Protein AF-A0A968MAU4-F1 (afdb_monomer)

Structure (mmCIF, N/CA/C/O backbone):
data_AF-A0A968MAU4-F1
#
_entry.id   AF-A0A968MAU4-F1
#
loop_
_atom_site.group_PDB
_atom_site.id
_atom_site.type_symbol
_atom_site.label_atom_id
_atom_site.label_alt_id
_atom_site.label_comp_id
_atom_site.label_asym_id
_atom_site.label_entity_id
_atom_site.label_seq_id
_atom_site.pdbx_PDB_ins_code
_atom_site.Cartn_x
_atom_site.Cartn_y
_atom_site.Cartn_z
_atom_site.occupancy
_atom_site.B_iso_or_equiv
_atom_site.auth_seq_id
_atom_site.auth_comp_id
_atom_site.auth_asym_id
_atom_site.auth_atom_id
_atom_site.pdbx_PDB_model_num
ATOM 1 N N . MET A 1 1 ? 26.579 14.472 -46.723 1.00 50.94 1 MET A N 1
ATOM 2 C CA . MET A 1 1 ? 26.546 13.218 -45.942 1.00 50.94 1 MET A CA 1
ATOM 3 C C . MET A 1 1 ? 25.392 13.344 -44.967 1.00 50.94 1 MET A C 1
ATOM 5 O O . MET A 1 1 ? 25.422 14.275 -44.174 1.00 50.94 1 MET A O 1
ATOM 9 N N . ASN A 1 2 ? 24.355 12.510 -45.078 1.00 55.94 2 ASN A N 1
ATOM 10 C CA . ASN A 1 2 ? 23.268 12.503 -44.097 1.00 55.94 2 ASN A CA 1
ATOM 11 C C . ASN A 1 2 ? 23.817 11.918 -42.795 1.00 55.94 2 ASN A C 1
ATOM 13 O O . ASN A 1 2 ? 24.217 10.757 -42.758 1.00 55.94 2 ASN A O 1
ATOM 17 N N . THR A 1 3 ? 23.916 12.742 -41.756 1.00 76.50 3 THR A N 1
ATOM 18 C CA . THR A 1 3 ? 24.443 12.317 -40.459 1.00 76.50 3 THR A CA 1
ATOM 19 C C . THR A 1 3 ? 23.352 11.548 -39.721 1.00 76.50 3 THR A C 1
ATOM 21 O O . THR A 1 3 ? 22.392 12.141 -39.231 1.00 76.50 3 THR A O 1
ATOM 24 N N . THR A 1 4 ? 23.472 10.224 -39.672 1.00 85.25 4 THR A N 1
ATOM 25 C CA . THR A 1 4 ? 22.602 9.363 -38.864 1.00 85.25 4 THR A CA 1
ATOM 26 C C . THR A 1 4 ? 22.728 9.739 -37.388 1.00 85.25 4 THR A C 1
ATOM 28 O O . THR A 1 4 ? 23.836 9.953 -36.893 1.00 85.25 4 THR A O 1
ATOM 31 N N . LYS A 1 5 ? 21.602 9.827 -36.674 1.00 88.06 5 LYS A N 1
ATOM 32 C CA . LYS A 1 5 ? 21.567 10.103 -35.235 1.00 88.06 5 LYS A CA 1
ATOM 33 C C . LYS A 1 5 ? 21.394 8.792 -34.471 1.00 88.06 5 LYS A C 1
ATOM 35 O O . LYS A 1 5 ? 20.472 8.031 -34.760 1.00 88.06 5 LYS A O 1
ATOM 40 N N . THR A 1 6 ? 22.250 8.557 -33.479 1.00 88.94 6 THR A N 1
ATOM 41 C CA . THR A 1 6 ? 22.063 7.467 -32.515 1.00 88.94 6 THR A CA 1
ATOM 42 C C . THR A 1 6 ? 21.036 7.887 -31.469 1.00 88.94 6 THR A C 1
ATOM 44 O O . THR A 1 6 ? 21.166 8.938 -30.838 1.00 88.94 6 THR A O 1
ATOM 47 N N . ILE A 1 7 ? 20.021 7.056 -31.278 1.00 90.44 7 ILE A N 1
ATOM 48 C CA . ILE A 1 7 ? 19.015 7.166 -30.220 1.00 90.44 7 ILE A CA 1
ATOM 49 C C . ILE A 1 7 ? 19.109 5.894 -29.403 1.00 90.44 7 ILE A C 1
ATOM 51 O O . ILE A 1 7 ? 19.202 4.819 -29.980 1.00 90.44 7 ILE A O 1
ATOM 55 N N . TYR A 1 8 ? 19.112 5.985 -28.081 1.00 88.50 8 TYR A N 1
ATOM 56 C CA . TYR A 1 8 ? 19.274 4.802 -27.245 1.00 88.50 8 TYR A CA 1
ATOM 57 C C . TYR A 1 8 ? 18.390 4.858 -26.006 1.00 88.50 8 TYR A C 1
ATOM 59 O O . TYR A 1 8 ? 18.046 5.932 -25.515 1.00 88.50 8 TYR A O 1
ATOM 67 N N . GLY A 1 9 ? 18.038 3.676 -25.512 1.00 83.50 9 GLY A N 1
ATOM 68 C CA . GLY A 1 9 ? 17.237 3.461 -24.315 1.00 83.50 9 GLY A CA 1
ATOM 69 C C . GLY A 1 9 ? 17.811 2.295 -23.520 1.00 83.50 9 GLY A C 1
ATOM 70 O O . GLY A 1 9 ? 18.358 1.354 -24.096 1.00 83.50 9 GLY A O 1
ATOM 71 N N . ILE A 1 10 ? 17.726 2.372 -22.192 1.00 80.75 10 ILE A N 1
ATOM 72 C CA . ILE A 1 10 ? 18.198 1.318 -21.286 1.00 80.75 10 ILE A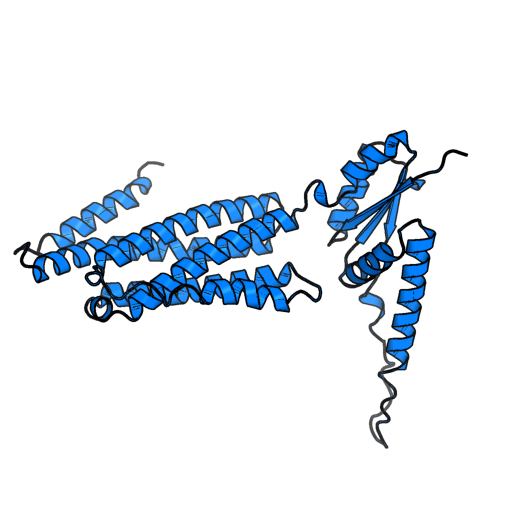 CA 1
ATOM 73 C C . ILE A 1 10 ? 16.998 0.749 -20.534 1.00 80.75 10 ILE A C 1
ATOM 75 O O . ILE A 1 10 ? 16.321 1.463 -19.787 1.00 80.75 10 ILE A O 1
ATOM 79 N N . PHE A 1 11 ? 16.788 -0.549 -20.696 1.00 77.38 11 PHE A N 1
ATOM 80 C CA . PHE A 1 11 ? 15.631 -1.302 -20.233 1.00 77.38 11 PHE A CA 1
ATOM 81 C C . PHE A 1 11 ? 16.043 -2.259 -19.127 1.00 77.38 11 PHE A C 1
ATOM 83 O O . PHE A 1 11 ? 17.072 -2.917 -19.234 1.00 77.38 11 PHE A O 1
ATOM 90 N N . SER A 1 12 ? 15.251 -2.353 -18.063 1.00 73.44 12 SER A N 1
ATOM 91 C CA . SER A 1 12 ? 15.619 -3.138 -16.878 1.00 73.44 12 SER A CA 1
ATOM 92 C C . SER A 1 12 ? 15.634 -4.646 -17.134 1.00 73.44 12 SER A C 1
ATOM 94 O O . SER A 1 12 ? 16.240 -5.377 -16.363 1.00 73.44 12 SER A O 1
ATOM 96 N N . THR A 1 13 ? 14.975 -5.117 -18.199 1.00 77.19 13 THR A N 1
ATOM 97 C CA . THR A 1 13 ? 14.925 -6.538 -18.575 1.00 77.19 13 THR A CA 1
ATOM 98 C C . THR A 1 13 ? 15.119 -6.732 -20.080 1.00 77.19 13 THR A C 1
ATOM 100 O O . THR A 1 13 ? 14.794 -5.856 -20.889 1.00 77.19 13 THR A O 1
ATOM 103 N N . VAL A 1 14 ? 15.568 -7.930 -20.463 1.00 76.81 14 VAL A N 1
ATOM 104 C CA . VAL A 1 14 ? 15.675 -8.360 -21.868 1.00 76.81 14 VAL A CA 1
ATOM 105 C C . VAL A 1 14 ? 14.307 -8.340 -22.562 1.00 76.81 14 VAL A C 1
ATOM 107 O O . VAL A 1 14 ? 14.204 -7.967 -23.727 1.00 76.81 14 VAL A O 1
ATOM 110 N N . GLN A 1 15 ? 13.232 -8.683 -21.848 1.00 77.06 15 GLN A N 1
ATOM 111 C CA . GLN A 1 15 ? 11.864 -8.700 -22.372 1.00 77.06 15 GLN A CA 1
ATOM 112 C C . GLN A 1 15 ? 11.369 -7.292 -22.732 1.00 77.06 15 GLN A C 1
ATOM 114 O O . GLN A 1 15 ? 10.735 -7.114 -23.772 1.00 77.06 15 GLN A O 1
ATOM 119 N N . GLN A 1 16 ? 11.687 -6.286 -21.909 1.00 74.88 16 GLN A N 1
ATOM 120 C CA . GLN A 1 16 ? 11.377 -4.885 -22.212 1.00 74.88 16 GLN A CA 1
ATOM 121 C C . GLN A 1 16 ? 12.129 -4.404 -23.458 1.00 74.88 16 GLN A C 1
ATOM 123 O O . GLN A 1 16 ? 11.514 -3.820 -24.349 1.00 74.88 16 GLN A O 1
ATOM 128 N N . ALA A 1 17 ? 13.427 -4.705 -23.565 1.00 82.31 17 ALA A N 1
ATOM 129 C CA . ALA A 1 17 ? 14.202 -4.384 -24.763 1.00 82.31 17 ALA A CA 1
ATOM 130 C C . ALA A 1 17 ? 13.635 -5.079 -26.013 1.00 82.31 17 ALA A C 1
ATOM 132 O O . ALA A 1 17 ? 13.443 -4.432 -27.041 1.00 82.31 17 ALA A O 1
ATOM 133 N N . ALA A 1 18 ? 13.277 -6.364 -25.918 1.00 84.00 18 ALA A N 1
ATOM 134 C CA . ALA A 1 18 ? 12.667 -7.113 -27.016 1.00 84.00 18 ALA A CA 1
ATOM 135 C C . ALA A 1 18 ? 11.329 -6.504 -27.476 1.00 84.00 18 ALA A C 1
ATOM 137 O O . ALA A 1 18 ? 11.061 -6.446 -28.677 1.00 84.00 18 ALA A O 1
ATOM 138 N N . HIS A 1 19 ? 10.510 -6.003 -26.545 1.00 81.00 19 HIS A N 1
ATOM 139 C CA . HIS A 1 19 ? 9.269 -5.303 -26.876 1.00 81.00 19 HIS A CA 1
ATOM 140 C C . HIS A 1 19 ? 9.528 -3.998 -27.645 1.00 81.00 19 HIS A C 1
ATOM 142 O O . HIS A 1 19 ? 8.866 -3.734 -28.649 1.00 81.00 19 HIS A O 1
ATOM 148 N N . VAL A 1 20 ? 10.527 -3.209 -27.237 1.00 85.06 20 VAL A N 1
ATOM 149 C CA . VAL A 1 20 ? 10.925 -1.995 -27.971 1.00 85.06 20 VAL A CA 1
ATOM 150 C C . VAL A 1 20 ? 11.452 -2.329 -29.365 1.00 85.06 20 VAL A C 1
ATOM 152 O O . VAL A 1 20 ? 11.054 -1.687 -30.336 1.00 85.06 20 VAL A O 1
ATOM 155 N N . VAL A 1 21 ? 12.272 -3.374 -29.503 1.00 90.19 21 VAL A N 1
ATOM 156 C CA . VAL A 1 21 ? 12.747 -3.858 -30.811 1.00 90.19 21 VAL A CA 1
ATOM 157 C C . VAL A 1 21 ? 11.580 -4.278 -31.711 1.00 90.19 21 VAL A C 1
ATOM 159 O O . VAL A 1 21 ? 11.578 -3.947 -32.897 1.00 90.19 21 VAL A O 1
ATOM 162 N N . ALA A 1 22 ? 10.565 -4.958 -31.170 1.00 85.19 22 ALA A N 1
ATOM 163 C CA . ALA A 1 22 ? 9.363 -5.313 -31.924 1.00 85.19 22 ALA A CA 1
ATOM 164 C C . ALA A 1 22 ? 8.613 -4.064 -32.419 1.00 85.19 22 ALA A C 1
ATOM 166 O O . ALA A 1 22 ? 8.329 -3.964 -33.611 1.00 85.19 22 ALA A O 1
ATOM 167 N N . ARG A 1 23 ? 8.403 -3.062 -31.553 1.00 88.00 23 ARG A N 1
ATOM 168 C CA . ARG A 1 23 ? 7.763 -1.788 -31.931 1.00 88.00 23 ARG A CA 1
ATOM 169 C C . ARG A 1 23 ? 8.558 -1.011 -32.979 1.00 88.00 23 ARG A C 1
ATOM 171 O O . ARG A 1 23 ? 7.971 -0.406 -33.874 1.00 88.00 23 ARG A O 1
ATOM 178 N N . LEU A 1 24 ? 9.888 -1.027 -32.905 1.00 91.50 24 LEU A N 1
ATOM 179 C CA . LEU A 1 24 ? 10.747 -0.437 -33.937 1.00 91.50 24 LEU A CA 1
ATOM 180 C C . LEU A 1 24 ? 10.544 -1.144 -35.285 1.00 91.50 24 LEU A C 1
ATOM 182 O O . LEU A 1 24 ? 10.362 -0.485 -36.306 1.00 91.50 24 LEU A O 1
ATOM 186 N N . ARG A 1 25 ? 10.493 -2.478 -35.296 1.00 92.12 25 ARG A N 1
ATOM 187 C CA . ARG A 1 25 ? 10.229 -3.257 -36.517 1.00 92.12 25 ARG A CA 1
ATOM 188 C C . ARG A 1 25 ? 8.835 -2.982 -37.091 1.00 92.12 25 ARG A C 1
ATOM 190 O O . ARG A 1 25 ? 8.720 -2.761 -38.292 1.00 92.12 25 ARG A O 1
ATOM 197 N N . GLU A 1 26 ? 7.804 -2.905 -36.248 1.00 91.38 26 GLU A N 1
ATOM 198 C CA . GLU A 1 26 ? 6.434 -2.519 -36.643 1.00 91.38 26 GLU A CA 1
ATOM 199 C C . GLU A 1 26 ? 6.378 -1.123 -37.279 1.00 91.38 26 GLU A C 1
ATOM 201 O O . GLU A 1 26 ? 5.573 -0.866 -38.170 1.00 91.38 26 GLU A O 1
ATOM 206 N N . ASN A 1 27 ? 7.276 -0.229 -36.862 1.00 92.25 27 ASN A N 1
ATOM 207 C CA . ASN A 1 27 ? 7.423 1.115 -37.412 1.00 92.25 27 ASN A CA 1
ATOM 208 C C . ASN A 1 27 ? 8.472 1.187 -38.536 1.00 92.25 27 ASN A C 1
ATOM 210 O O . ASN A 1 27 ? 9.018 2.258 -38.800 1.00 92.25 27 ASN A O 1
ATOM 214 N N . ASN A 1 28 ? 8.747 0.066 -39.214 1.00 95.75 28 ASN A N 1
ATOM 215 C CA . ASN A 1 28 ? 9.632 -0.046 -40.379 1.00 95.75 28 ASN A CA 1
ATOM 216 C C . ASN A 1 28 ? 11.087 0.384 -40.121 1.00 95.75 28 ASN A C 1
ATOM 218 O O . ASN A 1 28 ? 11.726 0.975 -40.997 1.00 95.75 28 ASN A O 1
ATOM 222 N N . PHE A 1 29 ? 11.617 0.216 -38.909 1.00 93.31 29 PHE A N 1
ATOM 223 C CA . PHE A 1 29 ? 13.064 0.310 -38.685 1.00 93.31 29 PHE A CA 1
ATOM 224 C C . PHE A 1 29 ? 13.713 -1.010 -39.113 1.00 93.31 29 PHE A C 1
ATOM 226 O O . PHE A 1 29 ? 13.301 -2.085 -38.676 1.00 93.31 29 PHE A O 1
ATOM 233 N N . GLU A 1 30 ? 14.702 -0.935 -40.001 1.00 93.50 30 GLU A N 1
ATOM 234 C CA . GLU A 1 30 ? 15.384 -2.117 -40.527 1.00 93.50 30 GLU A CA 1
ATOM 235 C C . GLU A 1 30 ? 16.295 -2.745 -39.467 1.00 93.50 30 GLU A C 1
ATOM 237 O O . GLU A 1 30 ? 16.806 -2.062 -38.581 1.00 93.50 30 GLU A O 1
ATOM 242 N N . GLU A 1 31 ? 16.579 -4.042 -39.587 1.00 91.50 31 GLU A N 1
ATOM 243 C CA . GLU A 1 31 ? 17.415 -4.758 -38.615 1.00 91.50 31 GLU A CA 1
ATOM 244 C C . GLU A 1 31 ? 18.820 -4.157 -38.478 1.00 91.50 31 GLU A C 1
ATOM 246 O O . GLU A 1 31 ? 19.324 -4.019 -37.371 1.00 91.50 31 GLU A O 1
ATOM 251 N N . ARG A 1 32 ? 19.411 -3.669 -39.576 1.00 91.62 32 ARG A N 1
ATOM 252 C CA . ARG A 1 32 ? 20.706 -2.962 -39.541 1.00 91.62 32 ARG A CA 1
ATOM 253 C C . ARG A 1 32 ? 20.674 -1.625 -38.789 1.00 91.62 32 ARG A C 1
ATOM 255 O O . ARG A 1 32 ? 21.729 -1.066 -38.514 1.00 91.62 32 ARG A O 1
ATOM 262 N N . GLN A 1 33 ? 19.487 -1.078 -38.523 1.00 91.50 33 GLN A N 1
ATOM 263 C CA . GLN A 1 33 ? 19.306 0.178 -37.795 1.00 91.50 33 GLN A CA 1
ATOM 264 C C . GLN A 1 33 ? 19.103 -0.043 -36.299 1.00 91.50 33 GLN A C 1
ATOM 266 O O . GLN A 1 33 ? 19.115 0.940 -35.567 1.00 91.50 33 GLN A O 1
ATOM 271 N N . ILE A 1 34 ? 18.892 -1.279 -35.844 1.00 92.69 34 ILE A N 1
ATOM 272 C CA . ILE A 1 34 ? 18.562 -1.598 -34.456 1.00 92.69 34 ILE A CA 1
ATOM 273 C C . ILE A 1 34 ? 19.670 -2.472 -33.888 1.00 92.69 34 ILE A C 1
ATOM 275 O O . ILE A 1 34 ? 20.000 -3.518 -34.436 1.00 92.69 34 ILE A O 1
ATOM 279 N N . GLU A 1 35 ? 20.203 -2.082 -32.743 1.00 92.31 35 GLU A N 1
ATOM 280 C CA . GLU A 1 35 ? 21.186 -2.871 -32.027 1.00 92.31 35 GLU A CA 1
ATOM 281 C C . GLU A 1 35 ? 20.759 -3.067 -30.578 1.00 92.31 35 GLU A C 1
ATOM 283 O O . GLU A 1 35 ? 20.355 -2.123 -29.906 1.00 92.31 35 GLU A O 1
ATOM 288 N N . THR A 1 36 ? 20.843 -4.306 -30.092 1.00 90.00 36 THR A N 1
ATOM 289 C CA . THR A 1 36 ? 20.599 -4.638 -28.685 1.00 90.00 36 THR A CA 1
ATOM 290 C C . THR A 1 36 ? 21.902 -5.090 -28.049 1.00 90.00 36 THR A C 1
ATOM 292 O O . THR A 1 36 ? 2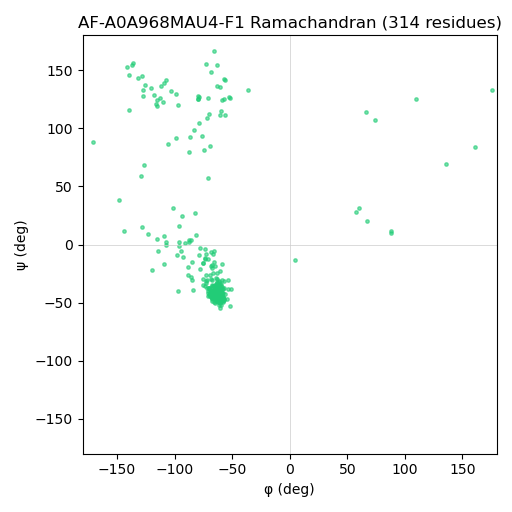2.558 -6.000 -28.551 1.00 90.00 36 THR A O 1
ATOM 295 N N . ILE A 1 37 ? 22.274 -4.452 -26.945 1.00 87.69 37 ILE A N 1
ATOM 296 C CA . ILE A 1 37 ? 23.495 -4.722 -26.193 1.00 87.69 37 ILE A CA 1
ATOM 297 C C . ILE A 1 37 ? 23.096 -5.242 -24.812 1.00 87.69 37 ILE A C 1
ATOM 299 O O . ILE A 1 37 ? 22.362 -4.585 -24.073 1.00 87.69 37 ILE A O 1
ATOM 303 N N . THR A 1 38 ? 23.603 -6.420 -24.461 1.00 84.81 38 THR A N 1
ATOM 304 C CA . THR A 1 38 ? 23.425 -7.072 -23.157 1.00 84.81 38 THR A CA 1
ATOM 305 C C . THR A 1 38 ? 24.778 -7.544 -22.646 1.00 84.81 38 THR A C 1
ATOM 307 O O . THR A 1 38 ? 25.592 -8.015 -23.441 1.00 84.81 38 THR A O 1
ATOM 310 N N . ILE A 1 39 ? 25.018 -7.462 -21.337 1.00 82.06 39 ILE A N 1
ATOM 311 C CA . ILE A 1 39 ? 26.200 -8.070 -20.716 1.00 82.06 39 ILE A CA 1
ATOM 312 C C . ILE A 1 39 ? 25.780 -9.422 -20.144 1.00 82.06 39 ILE A C 1
ATOM 314 O O . ILE A 1 39 ? 24.892 -9.492 -19.298 1.00 82.06 39 ILE A O 1
ATOM 318 N N . ASP A 1 40 ? 26.410 -10.496 -20.617 1.00 72.25 40 ASP A N 1
ATOM 319 C CA . ASP A 1 40 ? 26.248 -11.823 -20.025 1.00 72.25 40 ASP A CA 1
ATOM 320 C C . ASP A 1 40 ? 27.054 -11.888 -18.721 1.00 72.25 40 ASP A C 1
ATOM 322 O O . ASP A 1 40 ? 28.258 -12.151 -18.714 1.00 72.25 40 ASP A O 1
ATOM 326 N N . THR A 1 41 ? 26.390 -11.599 -17.604 1.00 60.41 41 THR A N 1
ATOM 327 C CA . THR A 1 41 ? 26.997 -11.645 -16.269 1.00 60.41 41 THR A CA 1
ATOM 328 C C . THR A 1 41 ? 27.239 -13.073 -15.772 1.00 60.41 41 THR A C 1
ATOM 330 O O . THR A 1 41 ? 27.920 -13.250 -14.765 1.00 60.41 41 THR A O 1
ATOM 333 N N . ALA A 1 42 ? 26.758 -14.113 -16.471 1.00 49.03 42 ALA A N 1
ATOM 334 C CA . ALA A 1 42 ? 26.922 -15.502 -16.038 1.00 49.03 42 ALA A CA 1
ATOM 335 C C . ALA A 1 42 ? 28.356 -16.041 -16.224 1.00 49.03 42 ALA A C 1
ATOM 337 O O . ALA A 1 42 ? 28.698 -17.088 -15.670 1.00 49.03 42 ALA A O 1
ATOM 338 N N . ARG A 1 43 ? 29.226 -15.336 -16.963 1.00 44.59 43 ARG A N 1
ATOM 339 C CA . ARG A 1 43 ? 30.589 -15.797 -17.291 1.00 44.59 43 ARG A CA 1
ATOM 340 C C . ARG A 1 43 ? 31.686 -15.466 -16.274 1.00 44.59 43 ARG A C 1
ATOM 342 O O . ARG A 1 43 ? 32.825 -15.865 -16.494 1.00 44.59 43 ARG A O 1
ATOM 349 N N . THR A 1 44 ? 31.376 -14.832 -15.145 1.00 41.50 44 THR A N 1
ATOM 350 C CA . THR A 1 44 ? 32.344 -14.603 -14.048 1.00 41.50 44 THR A CA 1
ATOM 351 C C . THR A 1 44 ? 32.283 -15.648 -12.928 1.00 41.50 44 THR A C 1
ATOM 353 O O . THR A 1 44 ? 32.875 -15.454 -11.869 1.00 41.50 44 THR A O 1
ATOM 356 N N . THR A 1 45 ? 31.643 -16.804 -13.143 1.00 35.22 45 THR A N 1
ATOM 357 C CA . THR A 1 45 ? 31.877 -17.971 -12.276 1.00 35.22 45 THR A CA 1
ATOM 358 C C . THR A 1 45 ? 33.131 -18.710 -12.737 1.00 35.22 45 THR A C 1
ATOM 360 O O . THR A 1 45 ? 33.125 -19.495 -13.681 1.00 35.22 45 THR A O 1
ATOM 363 N N . TYR A 1 46 ? 34.243 -18.429 -12.059 1.00 37.19 46 TYR A N 1
ATOM 364 C CA . TYR A 1 46 ? 35.504 -19.142 -12.219 1.00 37.19 46 TYR A CA 1
ATOM 365 C C . TYR A 1 46 ? 35.295 -20.647 -11.980 1.00 37.19 46 TYR A C 1
ATOM 367 O O . TYR A 1 46 ? 35.053 -21.085 -10.853 1.00 37.19 46 TYR A O 1
ATOM 375 N N . THR A 1 47 ? 35.413 -21.466 -13.027 1.00 33.94 47 THR A N 1
ATOM 376 C CA . THR A 1 47 ? 35.539 -22.921 -12.887 1.00 33.94 47 THR A CA 1
ATOM 377 C C . THR A 1 47 ? 36.953 -23.238 -12.407 1.00 33.94 47 THR A C 1
ATOM 379 O O . THR A 1 47 ? 37.840 -23.565 -13.199 1.00 33.94 47 THR A O 1
ATOM 382 N N . GLY A 1 48 ? 37.185 -23.112 -11.101 1.00 36.56 48 GLY A N 1
ATOM 383 C CA . GLY A 1 48 ? 38.381 -23.666 -10.479 1.00 36.56 48 GLY A CA 1
ATOM 384 C C . GLY A 1 48 ? 38.432 -25.165 -10.764 1.00 36.56 48 GLY A C 1
ATOM 385 O O . GLY A 1 48 ? 37.461 -25.878 -10.514 1.00 36.56 48 GLY A O 1
ATOM 386 N N . LYS A 1 49 ? 39.542 -25.643 -11.340 1.00 33.72 49 LYS A N 1
ATOM 387 C CA . LYS A 1 49 ? 39.757 -27.076 -11.579 1.00 33.72 49 LYS A CA 1
ATOM 388 C C . LYS A 1 49 ? 39.523 -27.848 -10.269 1.00 33.72 49 LYS A C 1
ATOM 390 O O . LYS A 1 49 ? 40.182 -27.533 -9.277 1.00 33.72 49 LYS A O 1
ATOM 395 N N . PRO A 1 50 ? 38.650 -28.869 -10.239 1.00 38.91 50 PRO A N 1
ATOM 396 C CA . PRO A 1 50 ? 38.522 -29.722 -9.070 1.00 38.91 50 PRO A CA 1
ATOM 397 C C . PRO A 1 50 ? 39.767 -30.609 -8.989 1.00 38.91 50 PRO A C 1
ATOM 399 O O . PRO A 1 50 ? 39.961 -31.495 -9.818 1.00 38.91 50 PRO A O 1
ATOM 402 N N . GLY A 1 51 ? 40.633 -30.342 -8.012 1.00 46.12 51 GLY A N 1
ATOM 403 C CA . GLY A 1 51 ? 41.772 -31.206 -7.702 1.00 46.12 51 GLY A CA 1
ATOM 404 C C . GLY A 1 51 ? 43.082 -30.464 -7.470 1.00 46.12 51 GLY A C 1
ATOM 405 O O . GLY A 1 51 ? 44.017 -30.599 -8.252 1.00 46.12 51 GLY A O 1
ATOM 406 N N . ALA A 1 52 ? 43.180 -29.729 -6.366 1.00 35.56 52 ALA A N 1
ATOM 407 C CA . ALA A 1 52 ? 44.464 -29.451 -5.735 1.00 35.56 52 ALA A CA 1
ATOM 408 C C . ALA A 1 52 ? 44.266 -29.557 -4.222 1.00 35.56 52 ALA A C 1
ATOM 410 O O . ALA A 1 52 ? 43.462 -28.834 -3.637 1.00 35.56 52 ALA A O 1
ATOM 411 N N . ASN A 1 53 ? 44.938 -30.538 -3.622 1.00 40.88 53 ASN A N 1
ATOM 412 C CA . ASN A 1 53 ? 44.832 -30.852 -2.206 1.00 40.88 53 ASN A CA 1
ATOM 413 C C . ASN A 1 53 ? 45.231 -29.646 -1.350 1.00 40.88 53 ASN A C 1
ATOM 415 O O . ASN A 1 53 ? 46.338 -29.120 -1.452 1.00 40.88 53 ASN A O 1
ATOM 419 N N . TYR A 1 54 ? 44.300 -29.258 -0.484 1.00 42.00 54 TYR A N 1
ATOM 420 C CA . TYR A 1 54 ? 44.512 -28.399 0.670 1.00 42.00 54 TYR A CA 1
ATOM 421 C C . TYR A 1 54 ? 45.516 -29.086 1.596 1.00 42.00 54 TYR A C 1
ATOM 423 O O . TYR A 1 54 ? 45.190 -30.138 2.128 1.00 42.00 54 TYR A O 1
ATOM 431 N N . HIS A 1 55 ? 46.723 -28.537 1.723 1.00 39.72 55 HIS A N 1
ATOM 432 C CA . HIS A 1 55 ? 47.598 -28.538 2.905 1.00 39.72 55 HIS A CA 1
ATOM 433 C C . HIS A 1 55 ? 49.029 -28.234 2.441 1.00 39.72 55 HIS A C 1
ATOM 435 O O . HIS A 1 55 ? 49.795 -29.152 2.185 1.00 39.72 55 HIS A O 1
ATOM 441 N N . ASP A 1 56 ? 49.376 -26.953 2.284 1.00 43.00 56 ASP A N 1
ATOM 442 C CA . ASP A 1 56 ? 50.503 -26.352 3.011 1.00 43.00 56 ASP A CA 1
ATOM 443 C C . ASP A 1 56 ? 50.761 -24.895 2.585 1.00 43.00 56 ASP A C 1
ATOM 445 O O . ASP A 1 56 ? 50.909 -24.589 1.408 1.00 43.00 56 ASP A O 1
ATOM 449 N N . LYS A 1 57 ? 50.918 -24.048 3.612 1.00 45.38 57 LYS A N 1
ATOM 450 C CA . LYS A 1 57 ? 51.692 -22.791 3.662 1.00 45.38 57 LYS A CA 1
ATOM 451 C C . LYS A 1 57 ? 51.136 -21.534 2.957 1.00 45.38 57 LYS A C 1
ATOM 453 O O . LYS A 1 57 ? 51.270 -21.347 1.760 1.00 45.38 57 LYS A O 1
ATOM 458 N N . LEU A 1 58 ? 50.685 -20.619 3.835 1.00 45.06 58 LEU A N 1
ATOM 459 C CA . LEU A 1 58 ? 50.544 -19.152 3.718 1.00 45.06 58 LEU A CA 1
ATOM 460 C C . LEU A 1 58 ? 49.511 -18.616 2.700 1.00 45.06 58 LEU A C 1
ATOM 462 O O . LEU A 1 58 ? 49.733 -18.720 1.499 1.00 45.06 58 LEU A O 1
ATOM 466 N N . PRO A 1 59 ? 48.421 -17.943 3.136 1.00 42.53 59 PRO A N 1
ATOM 467 C CA . PRO A 1 59 ? 47.544 -17.242 2.210 1.00 42.53 59 PRO A CA 1
ATOM 468 C C . PRO A 1 59 ? 48.089 -15.831 1.966 1.00 42.53 59 PRO A C 1
ATOM 470 O O . PRO A 1 59 ? 47.779 -14.882 2.690 1.00 42.53 59 PRO A O 1
ATOM 473 N N . GLU A 1 60 ? 48.898 -15.680 0.922 1.00 44.44 60 GLU A N 1
ATOM 474 C CA . GLU A 1 60 ? 48.998 -14.392 0.244 1.00 44.44 60 GLU A CA 1
ATOM 475 C C . GLU A 1 60 ? 47.632 -14.044 -0.367 1.00 44.44 60 GLU A C 1
ATOM 477 O O . GLU A 1 60 ? 46.933 -14.882 -0.935 1.00 44.44 60 GLU A O 1
ATOM 482 N N . ARG A 1 61 ? 47.229 -12.780 -0.211 1.00 47.62 61 ARG A N 1
ATOM 483 C CA . ARG A 1 61 ? 45.999 -12.172 -0.740 1.00 47.62 61 ARG A CA 1
ATOM 484 C C . ARG A 1 61 ? 46.059 -11.999 -2.269 1.00 47.62 61 ARG A C 1
ATOM 486 O O . ARG A 1 61 ? 45.899 -10.893 -2.777 1.00 47.62 61 ARG A O 1
ATOM 493 N N . THR A 1 62 ? 46.275 -13.069 -3.020 1.00 46.69 62 THR A N 1
ATOM 494 C CA . THR A 1 62 ? 46.406 -13.061 -4.491 1.00 46.69 62 THR A CA 1
ATOM 495 C C . THR A 1 62 ? 45.138 -13.531 -5.210 1.00 46.69 62 THR A C 1
ATOM 497 O O . THR A 1 62 ? 45.201 -14.077 -6.302 1.00 46.69 62 THR A O 1
ATOM 500 N N . GLY A 1 63 ? 43.967 -13.278 -4.616 1.00 46.34 63 GLY A N 1
ATOM 501 C CA . GLY A 1 63 ? 42.657 -13.524 -5.237 1.00 46.34 63 GLY A CA 1
ATOM 502 C C . GLY A 1 63 ? 41.745 -12.296 -5.323 1.00 46.34 63 GLY A C 1
ATOM 503 O O . GLY A 1 63 ? 40.570 -12.451 -5.603 1.00 46.34 63 GLY A O 1
ATOM 504 N N . SER A 1 64 ? 42.234 -11.084 -5.023 1.00 54.16 64 SER A N 1
ATOM 505 C CA . SER A 1 64 ? 41.374 -9.884 -4.983 1.00 54.16 64 SER A CA 1
ATOM 506 C C . SER A 1 64 ? 41.760 -8.784 -5.970 1.00 54.16 64 SER A C 1
ATOM 508 O O . SER A 1 64 ? 40.908 -7.960 -6.273 1.00 54.16 64 SER A O 1
ATOM 510 N N . TYR A 1 65 ? 43.001 -8.730 -6.464 1.00 55.19 65 TYR A N 1
ATOM 511 C CA . TYR A 1 65 ? 43.442 -7.649 -7.360 1.00 55.19 65 TYR A CA 1
ATOM 512 C C . TYR A 1 65 ? 43.363 -8.027 -8.843 1.00 55.19 65 TYR A C 1
ATOM 514 O O . TYR A 1 65 ? 42.880 -7.228 -9.636 1.00 55.19 65 TYR A O 1
ATOM 522 N N . ALA A 1 66 ? 43.729 -9.263 -9.201 1.00 58.22 66 ALA A N 1
ATOM 523 C CA . ALA A 1 66 ? 43.685 -9.729 -10.590 1.00 58.22 66 ALA A CA 1
ATOM 524 C C . ALA A 1 66 ? 42.260 -9.707 -11.179 1.00 58.22 66 ALA A C 1
ATOM 526 O O . ALA A 1 66 ? 42.072 -9.297 -12.322 1.00 58.22 66 ALA A O 1
ATOM 527 N N . ASP A 1 67 ? 41.251 -10.059 -10.376 1.00 63.88 67 ASP A N 1
ATOM 528 C CA . ASP A 1 67 ? 39.848 -10.049 -10.808 1.00 63.88 67 ASP A CA 1
ATOM 529 C C . ASP A 1 67 ? 39.288 -8.624 -10.941 1.00 63.88 67 ASP A C 1
ATOM 531 O O . ASP A 1 67 ? 38.466 -8.356 -11.816 1.00 63.88 67 ASP A O 1
ATOM 535 N N . MET A 1 68 ? 39.763 -7.677 -10.119 1.00 69.69 68 MET A N 1
ATOM 536 C CA . MET A 1 68 ? 39.381 -6.266 -10.244 1.00 69.69 68 MET A CA 1
ATOM 537 C C . MET A 1 68 ? 39.972 -5.622 -11.499 1.00 69.69 68 MET A C 1
ATOM 539 O O . MET A 1 68 ? 39.299 -4.808 -12.129 1.00 69.69 68 MET A O 1
ATOM 543 N N . ASP A 1 69 ? 41.205 -5.973 -11.863 1.00 78.38 69 ASP A N 1
ATOM 544 C CA . ASP A 1 69 ? 41.861 -5.431 -13.054 1.00 78.38 69 ASP A CA 1
ATOM 545 C C . ASP A 1 69 ? 41.225 -5.981 -14.338 1.00 78.38 69 ASP A C 1
ATOM 547 O O . ASP A 1 69 ? 40.937 -5.207 -15.251 1.00 78.38 69 ASP A 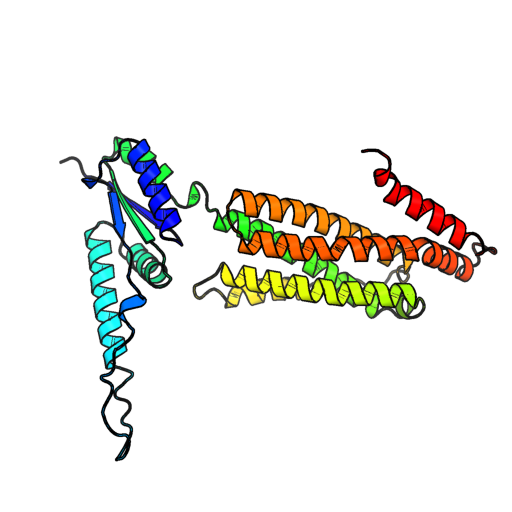O 1
ATOM 551 N N . LEU A 1 70 ? 40.880 -7.275 -14.367 1.00 78.62 70 LEU A N 1
ATOM 552 C CA . LEU A 1 70 ? 40.156 -7.882 -15.489 1.00 78.62 70 LEU A CA 1
ATOM 553 C C . LEU A 1 70 ? 38.758 -7.265 -15.669 1.00 78.62 70 LEU A C 1
ATOM 555 O O . LEU A 1 70 ? 38.340 -6.963 -16.787 1.00 78.62 70 LEU A O 1
ATOM 559 N N . GLN A 1 71 ? 38.042 -7.035 -14.565 1.00 79.56 71 GLN A N 1
ATOM 560 C CA . GLN A 1 71 ? 36.717 -6.415 -14.590 1.00 79.56 71 GLN A CA 1
ATOM 561 C C . GLN A 1 71 ? 36.779 -4.953 -15.064 1.00 79.56 71 GLN A C 1
ATOM 563 O O . GLN A 1 71 ? 35.917 -4.514 -15.824 1.00 79.56 71 GLN A O 1
ATOM 568 N N . ARG A 1 72 ? 37.803 -4.196 -14.645 1.00 84.56 72 ARG A N 1
ATOM 569 C CA . ARG A 1 72 ? 38.041 -2.821 -15.118 1.00 84.56 72 ARG A CA 1
ATOM 570 C C . ARG A 1 72 ? 38.376 -2.776 -16.603 1.00 84.56 72 ARG A C 1
ATOM 572 O O . ARG A 1 72 ? 37.869 -1.912 -17.307 1.00 84.56 72 ARG A O 1
ATOM 579 N N . GLU A 1 73 ? 39.180 -3.715 -17.093 1.00 85.94 73 GLU A N 1
ATOM 580 C CA . GLU A 1 73 ? 39.498 -3.792 -18.518 1.00 85.94 73 GLU A CA 1
ATOM 581 C C . GLU A 1 73 ? 38.242 -4.082 -19.358 1.00 85.94 73 GLU A C 1
ATOM 583 O O . GLU A 1 73 ? 37.998 -3.411 -20.361 1.00 85.94 73 GLU A O 1
ATOM 588 N N . GLN A 1 74 ? 37.392 -5.018 -18.920 1.00 85.56 74 GLN A N 1
ATOM 589 C CA . GLN A 1 74 ? 36.113 -5.312 -19.580 1.00 85.56 74 GLN A CA 1
ATOM 590 C C . GLN A 1 74 ? 35.145 -4.120 -19.553 1.00 85.56 74 GLN A C 1
ATOM 592 O O . GLN A 1 74 ? 34.436 -3.868 -20.534 1.00 85.56 74 GLN A O 1
ATOM 597 N N . ASP A 1 75 ? 35.125 -3.366 -18.456 1.00 86.62 75 ASP A N 1
ATOM 598 C CA . ASP A 1 75 ? 34.344 -2.135 -18.336 1.00 86.62 75 ASP A CA 1
ATOM 599 C C . ASP A 1 75 ? 34.797 -1.066 -19.314 1.00 86.62 75 ASP A C 1
ATOM 601 O O . ASP A 1 75 ? 33.970 -0.468 -20.005 1.00 86.62 75 ASP A O 1
ATOM 605 N N . ASP A 1 76 ? 36.105 -0.828 -19.379 1.00 90.56 76 ASP A N 1
ATOM 606 C CA . ASP A 1 76 ? 36.685 0.170 -20.265 1.00 90.56 76 ASP A CA 1
ATOM 607 C C . ASP A 1 76 ? 36.455 -0.215 -21.730 1.00 90.56 76 ASP A C 1
ATOM 609 O O . ASP A 1 76 ? 36.078 0.642 -22.532 1.00 90.56 76 ASP A O 1
ATOM 613 N N . GLN A 1 77 ? 36.560 -1.505 -22.071 1.00 89.56 77 GLN A N 1
ATOM 614 C CA . GLN A 1 77 ? 36.212 -2.022 -23.397 1.00 89.56 77 GLN A CA 1
ATOM 615 C C . GLN A 1 77 ? 34.723 -1.828 -23.719 1.00 89.56 77 GLN A C 1
ATOM 617 O O . GLN A 1 77 ? 34.381 -1.336 -24.797 1.00 89.56 77 GLN A O 1
ATOM 622 N N . THR A 1 78 ? 33.826 -2.158 -22.786 1.00 87.50 78 THR A N 1
ATOM 623 C CA . THR A 1 78 ? 32.375 -2.012 -22.986 1.00 87.50 78 THR A CA 1
ATOM 624 C C . THR A 1 78 ? 31.984 -0.541 -23.112 1.00 87.50 78 THR A C 1
ATOM 626 O O . THR A 1 78 ? 31.222 -0.164 -24.000 1.00 87.50 78 THR A O 1
ATOM 629 N N . ARG A 1 79 ? 32.546 0.330 -22.273 1.00 91.50 79 ARG A N 1
ATOM 630 C CA . ARG A 1 79 ? 32.342 1.778 -22.351 1.00 91.50 79 ARG A CA 1
ATOM 631 C C . ARG A 1 79 ? 32.871 2.346 -23.666 1.00 91.50 79 ARG A C 1
ATOM 633 O O . ARG A 1 79 ? 32.162 3.123 -24.303 1.00 91.50 79 ARG A O 1
ATOM 640 N N . ALA A 1 80 ? 34.074 1.956 -24.088 1.00 90.56 80 ALA A N 1
ATOM 641 C CA . ALA A 1 80 ? 34.648 2.380 -25.362 1.00 90.56 80 ALA A CA 1
ATOM 642 C C . ALA A 1 80 ? 33.767 1.948 -26.544 1.00 90.56 80 ALA A C 1
ATOM 644 O O . ALA A 1 80 ? 33.542 2.745 -27.456 1.00 90.56 80 ALA A O 1
ATOM 645 N N . LEU A 1 81 ? 33.199 0.738 -26.492 1.00 89.50 81 LEU A N 1
ATOM 646 C CA . LEU A 1 81 ? 32.232 0.259 -27.477 1.00 89.50 81 LEU A CA 1
ATOM 647 C C . LEU A 1 81 ? 30.975 1.143 -27.509 1.00 89.50 81 LEU A C 1
ATOM 649 O O . LEU A 1 81 ? 30.579 1.587 -28.582 1.00 89.50 81 LEU A O 1
ATOM 653 N N . LEU A 1 82 ? 30.372 1.459 -26.358 1.00 87.81 82 LEU A N 1
ATOM 654 C CA . LEU A 1 82 ? 29.188 2.330 -26.291 1.00 87.81 82 LEU A CA 1
ATOM 655 C C . LEU A 1 82 ? 29.472 3.732 -26.862 1.00 87.81 82 LEU A C 1
ATOM 657 O O . LEU A 1 82 ? 28.671 4.264 -27.634 1.00 87.81 82 LEU A O 1
ATOM 661 N N . VAL A 1 83 ? 30.635 4.309 -26.545 1.00 91.75 83 VAL A N 1
ATOM 662 C CA . VAL A 1 83 ? 31.059 5.612 -27.083 1.00 91.75 83 VAL A CA 1
ATOM 663 C C . VAL A 1 83 ? 31.283 5.550 -28.593 1.00 91.75 83 VAL A C 1
ATOM 665 O O . VAL A 1 83 ? 30.801 6.421 -29.318 1.00 91.75 83 VAL A O 1
ATOM 668 N N . ALA A 1 84 ? 31.933 4.496 -29.094 1.00 89.06 84 ALA A N 1
ATOM 669 C CA . ALA A 1 84 ? 32.121 4.273 -30.529 1.00 89.06 84 ALA A CA 1
ATOM 670 C C . ALA A 1 84 ? 30.787 4.145 -31.290 1.00 89.06 84 ALA A C 1
ATOM 672 O O . ALA A 1 84 ? 30.720 4.418 -32.486 1.00 89.06 84 ALA A O 1
ATOM 673 N N . ARG A 1 85 ? 29.710 3.778 -30.589 1.00 86.94 85 ARG A N 1
ATOM 674 C CA . ARG A 1 85 ? 28.343 3.662 -31.118 1.00 86.94 85 ARG A CA 1
ATOM 675 C C . ARG A 1 85 ? 27.548 4.968 -31.061 1.00 86.94 85 ARG A C 1
ATOM 677 O O . ARG A 1 85 ? 26.380 4.990 -31.452 1.00 86.94 85 ARG A O 1
ATOM 684 N N . GLY A 1 86 ? 28.180 6.059 -30.633 1.00 87.69 86 GLY A N 1
ATOM 685 C CA . GLY A 1 86 ? 27.592 7.396 -30.585 1.00 87.69 86 GLY A CA 1
ATOM 686 C C . GLY A 1 86 ? 26.850 7.709 -29.286 1.00 87.69 86 GLY A C 1
ATOM 687 O O . GLY A 1 86 ? 26.150 8.719 -29.228 1.00 87.69 86 GLY A O 1
ATOM 688 N N . ILE A 1 87 ? 26.989 6.877 -28.247 1.00 86.62 87 ILE A N 1
ATOM 689 C CA . ILE A 1 87 ? 26.456 7.175 -26.912 1.00 86.62 87 ILE A CA 1
ATOM 690 C C . ILE A 1 87 ? 27.428 8.141 -26.218 1.00 86.62 87 ILE A C 1
ATOM 692 O O . ILE A 1 87 ? 28.624 7.849 -26.152 1.00 86.62 87 ILE A O 1
ATOM 696 N N . PRO A 1 88 ? 26.970 9.288 -25.686 1.00 88.38 88 PRO A N 1
ATOM 697 C CA . PRO A 1 88 ? 27.855 10.213 -24.985 1.00 88.38 88 PRO A CA 1
ATOM 698 C C . PRO A 1 88 ? 28.575 9.530 -23.815 1.00 88.38 88 PRO A C 1
ATOM 700 O O . PRO A 1 88 ? 27.974 8.750 -23.084 1.00 88.38 88 PRO A O 1
ATOM 703 N N . ASP A 1 89 ? 29.847 9.863 -23.578 1.00 87.81 89 ASP A N 1
ATOM 704 C CA . ASP A 1 89 ? 30.678 9.194 -22.560 1.00 87.81 89 ASP A CA 1
ATOM 705 C C . ASP A 1 89 ? 30.054 9.175 -21.152 1.00 87.81 89 ASP A C 1
ATOM 707 O O . ASP A 1 89 ? 30.130 8.175 -20.435 1.00 87.81 89 ASP A O 1
ATOM 711 N N . LYS A 1 90 ? 29.383 10.269 -20.768 1.00 80.88 90 LYS A N 1
ATOM 712 C CA . LYS A 1 90 ? 28.647 10.363 -19.498 1.00 80.88 90 LYS A CA 1
ATOM 713 C C . LYS A 1 90 ? 27.525 9.319 -19.397 1.00 80.88 90 LYS A C 1
ATOM 715 O O . LYS A 1 90 ? 27.309 8.746 -18.334 1.00 80.88 90 LYS A O 1
ATOM 720 N N . ASP A 1 91 ? 26.849 9.050 -20.509 1.00 81.31 91 ASP A N 1
ATOM 721 C CA . ASP A 1 91 ? 25.698 8.157 -20.583 1.00 81.31 91 ASP A CA 1
ATOM 722 C C . ASP A 1 91 ? 26.155 6.705 -20.757 1.00 81.31 91 ASP A C 1
ATOM 724 O O . ASP A 1 91 ? 25.534 5.801 -20.206 1.00 81.31 91 ASP A O 1
ATOM 728 N N . ALA A 1 92 ? 27.298 6.483 -21.414 1.00 85.06 92 ALA A N 1
ATOM 729 C CA . ALA A 1 92 ? 27.947 5.180 -21.522 1.00 85.06 92 ALA A CA 1
ATOM 730 C C . ALA A 1 92 ? 28.337 4.605 -20.147 1.00 85.06 92 ALA A C 1
ATOM 732 O O . ALA A 1 92 ? 28.144 3.414 -19.907 1.00 85.06 92 ALA A O 1
ATOM 733 N N . ARG A 1 93 ? 28.818 5.440 -19.211 1.00 84.56 93 ARG A N 1
ATOM 734 C CA . ARG A 1 93 ? 29.096 5.006 -17.825 1.00 84.56 93 ARG A CA 1
ATOM 735 C C . ARG A 1 93 ? 27.827 4.568 -17.093 1.00 84.56 93 ARG A C 1
ATOM 737 O O . ARG A 1 93 ? 27.810 3.513 -16.466 1.00 84.56 93 ARG A O 1
ATOM 744 N N . ASN A 1 94 ? 26.758 5.357 -17.203 1.00 78.31 94 ASN A N 1
ATOM 745 C CA . ASN A 1 94 ? 25.469 5.024 -16.595 1.00 78.31 94 ASN A CA 1
ATOM 746 C C . ASN A 1 94 ? 24.874 3.745 -17.206 1.00 78.31 94 ASN A C 1
ATOM 748 O O . ASN A 1 94 ? 24.369 2.890 -16.480 1.00 78.31 94 ASN A O 1
ATOM 752 N N . ALA A 1 95 ? 24.969 3.592 -18.529 1.00 81.44 95 ALA A N 1
ATOM 753 C CA . ALA A 1 95 ? 24.544 2.395 -19.242 1.00 81.44 95 ALA A CA 1
ATOM 754 C C . ALA A 1 95 ? 25.300 1.152 -18.771 1.00 81.44 95 ALA A C 1
ATOM 756 O O . ALA A 1 95 ? 24.664 0.152 -18.458 1.00 81.44 95 ALA A O 1
ATOM 757 N N . LEU A 1 96 ? 26.627 1.228 -18.650 1.00 84.94 96 LEU A N 1
ATOM 758 C CA . LEU A 1 96 ? 27.460 0.122 -18.181 1.00 84.94 96 LEU A CA 1
ATOM 759 C C . LEU A 1 96 ? 27.039 -0.375 -16.791 1.00 84.94 96 LEU A C 1
ATOM 761 O O . LEU A 1 96 ? 26.865 -1.577 -16.599 1.00 84.94 96 LEU A O 1
ATOM 765 N N . ASN A 1 97 ? 26.818 0.542 -15.844 1.00 79.75 97 ASN A N 1
ATOM 766 C CA . ASN A 1 97 ? 26.350 0.181 -14.504 1.00 79.75 97 ASN A CA 1
ATOM 767 C C . ASN A 1 97 ? 25.009 -0.561 -14.555 1.00 79.75 97 ASN A C 1
ATOM 769 O O . ASN A 1 97 ? 24.862 -1.599 -13.923 1.00 79.75 97 ASN A O 1
ATOM 773 N N . ARG A 1 98 ? 24.057 -0.091 -15.369 1.00 78.38 98 ARG A N 1
ATOM 774 C CA . ARG A 1 98 ? 22.757 -0.762 -15.518 1.00 78.38 98 ARG A CA 1
ATOM 775 C C . ARG A 1 98 ? 22.873 -2.115 -16.222 1.00 78.38 98 ARG A C 1
ATOM 777 O O . ARG A 1 98 ? 22.219 -3.066 -15.814 1.00 78.38 98 ARG A O 1
ATOM 784 N N . LEU A 1 99 ? 23.705 -2.231 -17.256 1.00 82.56 99 LEU A N 1
ATOM 785 C CA . LEU A 1 99 ? 23.922 -3.494 -17.969 1.00 82.56 99 LEU A CA 1
ATOM 786 C C . LEU A 1 99 ? 24.497 -4.580 -17.042 1.00 82.56 99 LEU A C 1
ATOM 788 O O . LEU A 1 99 ? 24.109 -5.740 -17.148 1.00 82.56 99 LEU A O 1
ATOM 792 N N . ARG A 1 100 ? 25.358 -4.209 -16.085 1.00 79.81 100 ARG A N 1
ATOM 793 C CA . ARG A 1 100 ? 25.858 -5.120 -15.035 1.00 79.81 100 ARG A CA 1
ATOM 794 C C . ARG A 1 100 ? 24.764 -5.623 -14.099 1.00 79.81 100 ARG A C 1
ATOM 796 O O . ARG A 1 100 ? 24.867 -6.726 -13.577 1.00 79.81 100 ARG A O 1
ATOM 803 N N . GLU A 1 101 ? 23.717 -4.832 -13.906 1.00 76.81 101 GLU A N 1
ATOM 804 C CA . GLU A 1 101 ? 22.532 -5.211 -13.131 1.00 76.81 101 GLU A CA 1
ATOM 805 C C . GLU A 1 101 ? 21.545 -6.071 -13.946 1.00 76.81 101 GLU A C 1
ATOM 807 O O . GLU A 1 101 ? 20.442 -6.347 -13.484 1.00 76.81 101 GLU A O 1
ATOM 812 N N . GLY A 1 102 ? 21.923 -6.509 -15.154 1.00 76.25 102 GLY A N 1
ATOM 813 C CA . GLY A 1 102 ? 21.079 -7.325 -16.032 1.00 76.25 102 GLY A CA 1
ATOM 814 C C . GLY A 1 102 ? 20.165 -6.516 -16.956 1.00 76.25 102 GLY A C 1
ATOM 815 O O . GLY A 1 102 ? 19.302 -7.091 -17.624 1.00 76.25 102 GLY A O 1
ATOM 816 N N . ALA A 1 103 ? 20.348 -5.192 -17.029 1.00 78.75 103 ALA A N 1
ATOM 817 C CA . ALA A 1 103 ? 19.642 -4.364 -17.998 1.00 78.75 103 ALA A CA 1
ATOM 818 C C . ALA A 1 103 ? 20.066 -4.692 -19.441 1.00 78.75 103 ALA A C 1
ATOM 820 O O . ALA A 1 103 ? 21.080 -5.334 -19.710 1.00 78.75 103 ALA A O 1
ATOM 821 N N . SER A 1 104 ? 19.286 -4.199 -20.396 1.00 83.38 104 SER A N 1
ATOM 822 C CA . SER A 1 104 ? 19.548 -4.280 -21.831 1.00 83.38 104 SER A CA 1
ATOM 823 C C . SER A 1 104 ? 19.515 -2.881 -22.433 1.00 83.38 104 SER A C 1
ATOM 825 O O . SER A 1 104 ? 18.635 -2.086 -22.106 1.00 83.38 104 SER A O 1
ATOM 827 N N . LEU A 1 105 ? 20.452 -2.562 -23.318 1.00 88.19 105 LEU A N 1
ATOM 828 C CA . LEU A 1 105 ? 20.467 -1.302 -24.055 1.00 88.19 105 LEU A CA 1
ATOM 829 C C . LEU A 1 105 ? 19.989 -1.552 -25.483 1.00 88.19 105 LEU A C 1
ATOM 831 O O . LEU A 1 105 ? 20.484 -2.462 -26.139 1.00 88.19 105 LEU A O 1
ATOM 835 N N . VAL A 1 106 ? 19.060 -0.734 -25.973 1.00 89.69 106 VAL A N 1
ATOM 836 C CA . VAL A 1 106 ? 18.683 -0.706 -27.394 1.00 89.69 106 VAL A CA 1
ATOM 837 C C . VAL A 1 106 ? 19.183 0.603 -27.982 1.00 89.69 106 VAL A C 1
ATOM 839 O O . VAL A 1 106 ? 18.831 1.668 -27.479 1.00 89.69 106 VAL A O 1
ATOM 842 N N . ALA A 1 107 ? 20.002 0.525 -29.027 1.00 91.00 107 ALA A N 1
ATOM 843 C CA . ALA A 1 107 ? 20.445 1.655 -29.830 1.00 91.00 107 ALA A CA 1
ATOM 844 C C . ALA A 1 107 ? 19.792 1.592 -31.215 1.00 91.00 107 ALA A C 1
ATOM 846 O O . ALA A 1 107 ? 19.673 0.527 -31.816 1.00 91.00 107 ALA A O 1
ATOM 847 N N . VAL A 1 108 ? 19.365 2.744 -31.720 1.00 92.81 108 VAL A N 1
ATOM 848 C CA . VAL A 1 108 ? 18.723 2.908 -33.020 1.00 92.81 108 VAL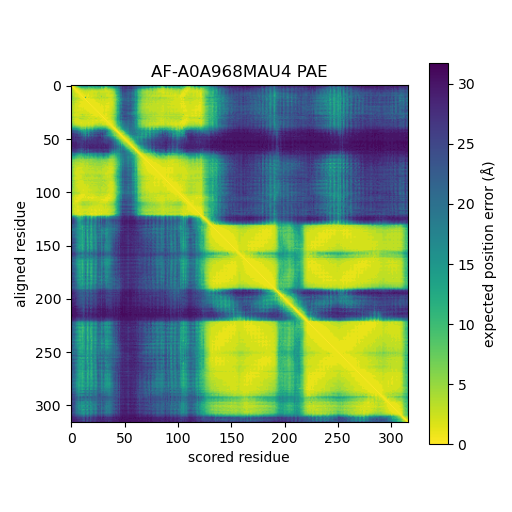 A CA 1
ATOM 849 C C . VAL A 1 108 ? 19.448 3.980 -33.814 1.00 92.81 108 VAL A C 1
ATOM 851 O O . VAL A 1 108 ? 19.629 5.107 -33.352 1.00 92.81 108 VAL A O 1
ATOM 854 N N . TYR A 1 109 ? 19.830 3.624 -35.034 1.00 92.75 109 TYR A N 1
ATOM 855 C CA . TYR A 1 109 ? 20.506 4.481 -35.997 1.00 92.75 109 TYR A CA 1
ATOM 856 C C . TYR A 1 109 ? 19.480 5.032 -36.984 1.00 92.75 109 TYR A C 1
ATOM 858 O O . TYR A 1 109 ? 19.156 4.408 -37.999 1.00 92.75 109 TYR A O 1
ATOM 866 N N . ALA A 1 110 ? 18.936 6.205 -36.663 1.00 90.50 110 ALA A N 1
ATOM 867 C CA . ALA A 1 110 ? 17.859 6.820 -37.427 1.00 90.50 110 ALA A CA 1
ATOM 868 C C . ALA A 1 110 ? 18.352 8.024 -38.237 1.00 90.50 110 ALA A C 1
ATOM 870 O O . ALA A 1 110 ? 19.155 8.835 -37.769 1.00 90.50 110 ALA A O 1
ATOM 871 N N . GLU A 1 111 ? 17.826 8.175 -39.450 1.00 91.38 111 GLU A N 1
ATOM 872 C CA . GLU A 1 111 ? 17.949 9.425 -40.200 1.00 91.38 111 GLU A CA 1
ATOM 873 C C . GLU A 1 111 ? 17.239 10.571 -39.455 1.00 91.38 111 GLU A C 1
ATOM 875 O O . GLU A 1 111 ? 16.294 10.308 -38.701 1.00 91.38 111 GLU A O 1
ATOM 880 N N . PRO A 1 112 ? 17.639 11.842 -39.659 1.00 88.06 112 PRO A N 1
ATOM 881 C CA . PRO A 1 112 ? 17.070 12.980 -38.933 1.00 88.06 112 PRO A CA 1
ATOM 882 C C . PRO A 1 112 ? 15.535 13.048 -38.955 1.00 88.06 112 PRO A C 1
ATOM 884 O O . PRO A 1 112 ? 14.925 13.348 -37.932 1.00 88.06 112 PRO A O 1
ATOM 887 N N . GLU A 1 113 ? 14.909 12.700 -40.082 1.00 89.88 113 GLU A N 1
ATOM 888 C CA . GLU A 1 113 ? 13.448 12.704 -40.249 1.00 89.88 113 GLU A CA 1
ATOM 889 C C . GLU A 1 113 ? 12.746 11.637 -39.394 1.00 89.88 113 GLU A C 1
ATOM 891 O O . GLU A 1 113 ? 11.630 11.840 -38.919 1.00 89.88 113 GLU A O 1
ATOM 896 N N . ARG A 1 114 ? 13.424 10.512 -39.132 1.00 91.94 114 ARG A N 1
ATOM 897 C CA . ARG A 1 114 ? 12.906 9.391 -38.331 1.00 91.94 114 ARG A CA 1
ATOM 898 C C . ARG A 1 114 ? 13.374 9.421 -36.882 1.00 91.94 114 ARG A C 1
ATOM 900 O O . ARG A 1 114 ? 12.867 8.660 -36.059 1.00 91.94 114 ARG A O 1
ATOM 907 N N . ALA A 1 115 ? 14.311 10.307 -36.553 1.00 87.75 115 ALA A N 1
ATOM 908 C CA . ALA A 1 115 ? 14.901 10.404 -35.228 1.00 87.75 115 ALA A CA 1
ATOM 909 C C . ALA A 1 115 ? 13.865 10.728 -34.140 1.00 87.75 115 ALA A C 1
ATOM 911 O O . ALA A 1 115 ? 13.969 10.236 -33.022 1.00 87.75 115 ALA A O 1
ATOM 912 N N . ARG A 1 116 ? 12.835 11.519 -34.457 1.00 85.44 116 ARG A N 1
ATOM 913 C CA . ARG A 1 116 ? 11.756 11.799 -33.503 1.00 85.44 116 ARG A CA 1
ATOM 914 C C . ARG A 1 116 ? 10.963 10.536 -33.158 1.00 85.44 116 ARG A C 1
ATOM 916 O O . ARG A 1 116 ? 10.825 10.222 -31.984 1.00 85.44 116 ARG A O 1
ATOM 923 N N . LEU A 1 117 ? 10.516 9.792 -34.170 1.00 87.06 117 LEU A N 1
ATOM 924 C CA . LEU A 1 117 ? 9.757 8.553 -33.982 1.00 87.06 117 LEU A CA 1
ATOM 925 C C . LEU A 1 117 ? 10.589 7.479 -33.266 1.00 87.06 117 LEU A C 1
ATOM 927 O O . LEU A 1 117 ? 10.102 6.833 -32.346 1.00 87.06 117 LEU A O 1
ATOM 931 N N . ALA A 1 118 ? 11.860 7.315 -33.646 1.00 87.94 118 ALA A N 1
ATOM 932 C CA . ALA A 1 118 ? 12.774 6.424 -32.933 1.00 87.94 118 ALA A CA 1
ATOM 933 C C . ALA A 1 118 ? 12.919 6.838 -31.464 1.00 87.94 118 ALA A C 1
ATOM 935 O O . ALA A 1 118 ? 12.886 5.973 -30.599 1.00 87.94 118 ALA A O 1
ATOM 936 N N . SER A 1 119 ? 13.023 8.138 -31.170 1.00 84.38 119 SER A N 1
ATOM 937 C CA . SER A 1 119 ? 13.052 8.631 -29.791 1.00 84.38 119 SER A CA 1
ATOM 938 C C . SER A 1 119 ? 11.758 8.301 -29.058 1.00 84.38 119 SER A C 1
ATOM 940 O O . SER A 1 119 ? 11.833 7.795 -27.957 1.00 84.38 119 SER A O 1
ATOM 942 N N . GLU A 1 120 ? 10.584 8.499 -29.654 1.00 80.50 120 GLU A N 1
ATOM 943 C CA . GLU A 1 120 ? 9.296 8.173 -29.017 1.00 80.50 120 GLU A CA 1
ATOM 944 C C . GLU A 1 120 ? 9.129 6.667 -28.728 1.00 80.50 120 GLU A C 1
ATOM 946 O O . GLU A 1 120 ? 8.459 6.288 -27.769 1.00 80.50 120 GLU A O 1
ATOM 951 N N . ILE A 1 121 ? 9.740 5.795 -29.537 1.00 83.12 121 ILE A N 1
ATOM 952 C CA . ILE A 1 121 ? 9.696 4.338 -29.337 1.00 83.12 121 ILE A CA 1
ATOM 953 C C . ILE A 1 121 ? 10.758 3.867 -28.329 1.00 83.12 121 ILE A C 1
ATOM 955 O O . ILE A 1 121 ? 10.497 2.950 -27.552 1.00 83.12 121 ILE A O 1
ATOM 959 N N . VAL A 1 122 ? 11.956 4.458 -28.369 1.00 82.19 122 VAL A N 1
ATOM 960 C CA . VAL A 1 122 ? 13.130 4.047 -27.579 1.00 82.19 122 VAL A CA 1
ATOM 961 C C . VAL A 1 122 ? 13.187 4.731 -26.215 1.00 82.19 122 VAL A C 1
ATOM 963 O O . VAL A 1 122 ? 13.779 4.168 -25.296 1.00 82.19 122 VAL A O 1
ATOM 966 N N . ASP A 1 123 ? 12.600 5.922 -26.072 1.00 73.00 123 ASP A N 1
ATOM 967 C CA . ASP A 1 123 ? 12.586 6.669 -24.819 1.00 73.00 123 ASP A CA 1
ATOM 968 C C . ASP A 1 123 ? 11.887 5.834 -23.732 1.00 73.00 123 ASP A C 1
ATOM 970 O O . ASP A 1 123 ? 10.681 5.574 -23.823 1.00 73.00 123 ASP A O 1
ATOM 974 N N . PRO A 1 124 ? 12.617 5.417 -22.680 1.00 54.09 124 PRO A N 1
ATOM 975 C CA . PRO A 1 124 ? 12.040 4.693 -21.553 1.00 54.09 124 PRO A CA 1
ATOM 976 C C . PRO A 1 124 ? 10.924 5.478 -20.845 1.00 54.09 124 PRO A C 1
ATOM 978 O O . PRO A 1 124 ? 10.146 4.882 -20.103 1.00 54.09 124 PRO A O 1
ATOM 981 N N . LEU A 1 125 ? 10.831 6.797 -21.065 1.00 46.06 125 LEU A N 1
ATOM 982 C CA . LEU A 1 125 ? 9.791 7.668 -20.514 1.00 46.06 125 LEU A CA 1
ATOM 983 C C . LEU A 1 125 ? 8.448 7.585 -21.258 1.00 46.06 125 LEU A C 1
ATOM 985 O O . LEU A 1 125 ? 7.458 8.102 -20.743 1.00 46.06 125 LEU A O 1
ATOM 989 N N . ALA A 1 126 ? 8.365 6.912 -22.412 1.00 45.09 126 ALA A N 1
ATOM 990 C CA . ALA A 1 126 ? 7.095 6.726 -23.121 1.00 45.09 126 ALA A CA 1
ATOM 991 C C . ALA A 1 126 ? 6.159 5.700 -22.449 1.00 45.09 126 ALA A C 1
ATOM 993 O O . ALA A 1 126 ? 4.986 5.652 -22.793 1.00 45.09 126 ALA A O 1
ATOM 994 N N . GLU A 1 127 ? 6.649 4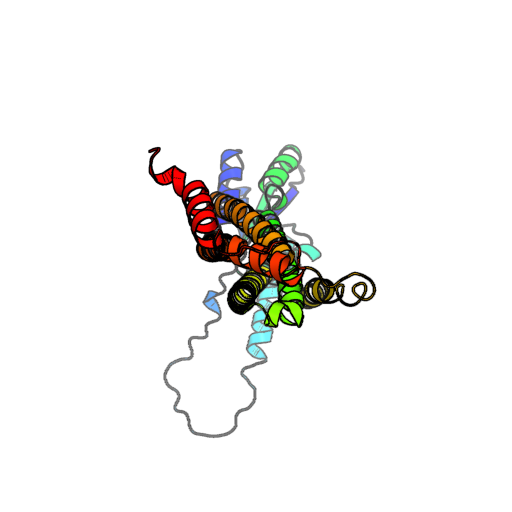.927 -21.474 1.00 43.84 127 GLU A N 1
ATOM 995 C CA . GLU A 1 127 ? 5.881 4.388 -20.341 1.00 43.84 127 GLU A CA 1
ATOM 996 C C . GLU A 1 127 ? 6.884 3.758 -19.358 1.00 43.84 127 GLU A C 1
ATOM 998 O O . GLU A 1 127 ? 7.186 2.560 -19.428 1.00 43.84 127 GLU A O 1
ATOM 1003 N N . ASP A 1 128 ? 7.414 4.551 -18.418 1.00 51.72 128 ASP A N 1
ATOM 1004 C CA . ASP A 1 128 ? 8.201 4.004 -17.310 1.00 51.72 128 ASP A CA 1
ATOM 1005 C C . ASP A 1 128 ? 7.241 3.231 -16.391 1.00 51.72 128 ASP A C 1
ATOM 1007 O O . ASP A 1 128 ? 6.688 3.745 -15.417 1.00 51.72 128 ASP A O 1
ATOM 1011 N N . THR A 1 129 ? 7.008 1.974 -16.754 1.00 51.09 129 THR A N 1
ATOM 1012 C CA . THR A 1 129 ? 6.208 0.998 -16.011 1.00 51.09 129 THR A CA 1
ATOM 1013 C C . THR A 1 129 ? 6.707 0.879 -14.566 1.00 51.09 129 THR A C 1
ATOM 1015 O O . THR A 1 129 ? 5.903 0.699 -13.651 1.00 51.09 129 THR A O 1
ATOM 1018 N N . SER A 1 130 ? 8.011 1.098 -14.334 1.00 57.56 130 SER A N 1
ATOM 1019 C CA . SER A 1 130 ? 8.580 1.187 -12.990 1.00 57.56 130 SER A CA 1
ATOM 1020 C C . SER A 1 130 ? 8.220 2.499 -12.290 1.00 57.56 130 SER A C 1
ATOM 1022 O O . SER A 1 130 ? 7.978 2.460 -11.090 1.00 57.56 130 SER A O 1
ATOM 1024 N N . SER A 1 131 ? 8.132 3.646 -12.974 1.00 67.56 131 SER A N 1
ATOM 1025 C CA . SER A 1 131 ? 7.706 4.911 -12.342 1.00 67.56 131 SER A CA 1
ATOM 1026 C C . SER A 1 131 ? 6.274 4.845 -11.822 1.00 67.56 131 SER A C 1
ATOM 1028 O O . SER A 1 131 ? 6.041 5.202 -10.673 1.00 67.56 131 SER A O 1
ATOM 1030 N N . THR A 1 132 ? 5.332 4.330 -12.623 1.00 81.25 132 THR A N 1
ATOM 1031 C CA . THR A 1 132 ? 3.927 4.226 -12.206 1.00 81.25 132 THR A CA 1
ATOM 1032 C C . THR A 1 132 ? 3.813 3.273 -11.026 1.00 81.25 132 THR A C 1
ATOM 1034 O O . THR A 1 132 ? 3.228 3.630 -10.007 1.00 81.25 132 THR A O 1
ATOM 1037 N N . MET A 1 133 ? 4.442 2.096 -11.102 1.00 87.06 133 MET A N 1
ATOM 1038 C CA . MET A 1 133 ? 4.364 1.139 -9.999 1.00 87.06 133 MET A CA 1
ATOM 1039 C C . MET A 1 133 ? 5.071 1.612 -8.737 1.00 87.06 133 MET A C 1
ATOM 1041 O O . MET A 1 133 ? 4.578 1.395 -7.633 1.00 87.06 133 MET A O 1
ATOM 1045 N N . ARG A 1 134 ? 6.175 2.338 -8.883 1.00 85.25 134 ARG A N 1
ATOM 1046 C CA . ARG A 1 134 ? 6.856 2.988 -7.766 1.00 85.25 134 ARG A CA 1
ATOM 1047 C C . ARG A 1 134 ? 5.987 4.060 -7.119 1.00 85.25 134 ARG A C 1
ATOM 1049 O O . ARG A 1 134 ? 5.981 4.128 -5.897 1.00 85.25 134 ARG A O 1
ATOM 1056 N N . THR A 1 135 ? 5.246 4.851 -7.895 1.00 85.25 135 THR A N 1
ATOM 1057 C CA . THR A 1 135 ? 4.288 5.824 -7.352 1.00 85.25 135 THR A CA 1
ATOM 1058 C C . THR A 1 135 ? 3.210 5.117 -6.540 1.00 85.25 135 THR A C 1
ATOM 1060 O O . THR A 1 135 ? 3.109 5.374 -5.348 1.00 85.25 135 THR A O 1
ATOM 1063 N N . TYR A 1 136 ? 2.508 4.136 -7.114 1.00 92.12 136 TYR A N 1
ATOM 1064 C CA . TYR A 1 136 ? 1.446 3.427 -6.391 1.00 92.12 136 TYR A CA 1
ATOM 1065 C C . TYR A 1 136 ? 1.953 2.709 -5.125 1.00 92.12 136 TYR A C 1
ATOM 1067 O O . TYR A 1 136 ? 1.318 2.778 -4.076 1.00 92.12 136 TYR A O 1
ATOM 1075 N N . VAL A 1 137 ? 3.115 2.044 -5.179 1.00 93.00 137 VAL A N 1
ATOM 1076 C CA . VAL A 1 137 ? 3.709 1.406 -3.986 1.00 93.00 137 VAL A CA 1
ATOM 1077 C C . VAL A 1 137 ? 4.140 2.453 -2.952 1.00 93.00 137 VAL A C 1
ATOM 1079 O O . VAL A 1 137 ? 4.025 2.205 -1.753 1.00 93.00 137 VAL A O 1
ATOM 1082 N N . SER A 1 138 ? 4.624 3.620 -3.387 1.00 87.88 138 SER A N 1
ATOM 1083 C CA . SER A 1 138 ? 4.966 4.733 -2.493 1.00 87.88 138 SER A CA 1
ATOM 1084 C C . SER A 1 138 ? 3.728 5.319 -1.814 1.00 87.88 138 SER A C 1
ATOM 1086 O O . SER A 1 138 ? 3.780 5.592 -0.617 1.00 87.88 138 SER A O 1
ATOM 1088 N N . ASP A 1 139 ? 2.629 5.478 -2.548 1.00 90.31 139 ASP A N 1
ATOM 1089 C CA . ASP A 1 139 ? 1.364 5.990 -2.018 1.00 90.31 139 ASP A CA 1
ATOM 1090 C C . ASP A 1 139 ? 0.784 5.027 -0.977 1.00 90.31 139 ASP A C 1
ATOM 1092 O O . ASP A 1 139 ? 0.431 5.448 0.125 1.00 90.31 139 ASP A O 1
ATOM 1096 N N . MET A 1 140 ? 0.794 3.719 -1.268 1.00 97.06 140 MET A N 1
ATOM 1097 C CA . MET A 1 140 ? 0.402 2.705 -0.286 1.00 97.06 140 MET A CA 1
ATOM 1098 C C . MET A 1 140 ? 1.304 2.723 0.943 1.00 97.06 140 MET A C 1
ATOM 1100 O O . MET A 1 140 ? 0.811 2.663 2.063 1.00 97.06 140 MET A O 1
ATOM 1104 N N . LEU A 1 141 ? 2.621 2.852 0.764 1.00 94.75 141 LEU A N 1
ATOM 1105 C CA . LEU A 1 141 ? 3.547 2.922 1.892 1.00 94.75 141 LEU A CA 1
ATOM 1106 C C . LEU A 1 141 ? 3.266 4.139 2.783 1.00 94.75 141 LEU A C 1
ATOM 1108 O O . LEU A 1 141 ? 3.326 4.018 4.004 1.00 94.75 141 LEU A O 1
ATOM 1112 N N . ALA A 1 142 ? 2.956 5.294 2.191 1.00 88.94 142 ALA A N 1
ATOM 1113 C CA . ALA A 1 142 ? 2.614 6.498 2.939 1.00 88.94 142 ALA A CA 1
ATOM 1114 C C . ALA A 1 142 ? 1.293 6.340 3.711 1.00 88.94 142 ALA A C 1
ATOM 1116 O O . ALA A 1 142 ? 1.237 6.688 4.891 1.00 88.94 142 ALA A O 1
ATOM 1117 N N . LEU A 1 143 ? 0.257 5.779 3.076 1.00 93.31 143 LEU A N 1
ATOM 1118 C CA . LEU A 1 143 ? -1.041 5.514 3.705 1.00 93.31 143 LEU A CA 1
ATOM 1119 C C . LEU A 1 143 ? -0.917 4.550 4.896 1.00 93.31 143 LEU A C 1
ATOM 1121 O O . LEU A 1 143 ? -1.401 4.845 5.992 1.00 93.31 143 LEU A O 1
ATOM 1125 N N . GLU A 1 144 ? -0.246 3.419 4.689 1.00 95.50 144 GLU A N 1
ATOM 1126 C CA . GLU A 1 144 ? -0.032 2.387 5.707 1.00 95.50 144 GLU A CA 1
ATOM 1127 C C . GLU A 1 144 ? 0.786 2.925 6.886 1.00 95.50 144 GLU A C 1
ATOM 1129 O O . GLU A 1 144 ? 0.411 2.732 8.040 1.00 95.50 144 GLU A O 1
ATOM 1134 N N . HIS A 1 145 ? 1.863 3.671 6.613 1.00 92.69 145 HIS A N 1
ATOM 1135 C CA . HIS A 1 145 ? 2.683 4.278 7.663 1.00 92.69 145 HIS A CA 1
ATOM 1136 C C . HIS A 1 145 ? 1.895 5.309 8.476 1.00 92.69 145 HIS A C 1
ATOM 1138 O O . HIS A 1 145 ? 1.947 5.293 9.701 1.00 92.69 145 HIS A O 1
ATOM 1144 N N . HIS A 1 146 ? 1.127 6.184 7.819 1.00 89.12 146 HIS A N 1
ATOM 1145 C CA . HIS A 1 146 ? 0.320 7.179 8.525 1.00 89.12 146 HIS A CA 1
ATOM 1146 C C . HIS A 1 146 ? -0.741 6.528 9.423 1.00 89.12 146 HIS A C 1
ATOM 1148 O O . HIS A 1 146 ? -0.988 6.980 10.544 1.00 89.12 146 HIS A O 1
ATOM 1154 N N . THR A 1 147 ? -1.349 5.442 8.941 1.00 91.88 147 THR A N 1
ATOM 1155 C CA . THR A 1 147 ? -2.326 4.665 9.711 1.00 91.88 147 THR A CA 1
ATOM 1156 C C . THR A 1 147 ? -1.649 3.965 10.889 1.00 91.88 147 THR A C 1
ATOM 1158 O O . THR A 1 147 ? -2.168 4.004 12.004 1.00 91.88 147 THR A O 1
ATOM 1161 N N . LEU A 1 148 ? -0.461 3.391 10.676 1.00 94.38 148 LEU A N 1
ATOM 1162 C CA . LEU A 1 148 ? 0.342 2.767 11.725 1.00 94.38 148 LEU A CA 1
ATOM 1163 C C . LEU A 1 148 ? 0.692 3.764 12.840 1.00 94.38 148 LEU A C 1
ATOM 1165 O O . LEU A 1 148 ? 0.449 3.464 14.006 1.00 94.38 148 LEU A O 1
ATOM 1169 N N . ASP A 1 149 ? 1.153 4.970 12.492 1.00 88.75 149 ASP A N 1
ATOM 1170 C CA . ASP A 1 149 ? 1.477 6.024 13.466 1.00 88.75 149 ASP A CA 1
ATOM 1171 C C . ASP A 1 149 ? 0.248 6.447 14.293 1.00 88.75 149 ASP A C 1
ATOM 1173 O O . ASP A 1 149 ? 0.351 6.834 15.459 1.00 88.75 149 ASP A O 1
ATOM 1177 N N . ALA A 1 150 ? -0.947 6.445 13.691 1.00 89.44 150 ALA A N 1
ATOM 1178 C CA . ALA A 1 150 ? -2.190 6.707 14.413 1.00 89.44 150 ALA A CA 1
ATOM 1179 C C . ALA A 1 150 ? -2.524 5.573 15.388 1.00 89.44 150 ALA A C 1
ATOM 1181 O O . ALA A 1 150 ? -2.836 5.838 16.548 1.00 89.44 150 ALA A O 1
ATOM 1182 N N . VAL A 1 151 ? -2.406 4.325 14.941 1.00 93.44 151 VAL A N 1
ATOM 1183 C CA . VAL A 1 151 ? -2.676 3.128 15.743 1.00 93.44 151 VAL A CA 1
ATOM 1184 C C . VAL A 1 151 ? -1.708 2.997 16.924 1.00 93.44 151 VAL A C 1
ATOM 1186 O O . VAL A 1 151 ? -2.140 2.671 18.029 1.00 93.44 151 VAL A O 1
ATOM 1189 N N . GLU A 1 152 ? -0.425 3.310 16.739 1.00 93.12 152 GLU A N 1
ATOM 1190 C CA . GLU A 1 152 ? 0.571 3.312 17.821 1.00 93.12 152 GLU A CA 1
ATOM 1191 C C . GLU A 1 152 ? 0.179 4.283 18.941 1.00 93.12 152 GLU A C 1
ATOM 1193 O O . GLU A 1 152 ? 0.084 3.888 20.105 1.00 93.12 152 GLU A O 1
ATOM 1198 N N . ARG A 1 153 ? -0.201 5.515 18.586 1.00 89.75 153 ARG A N 1
ATOM 1199 C CA . ARG A 1 153 ? -0.688 6.516 19.553 1.00 89.75 153 ARG A CA 1
ATOM 1200 C C . ARG A 1 153 ? -1.967 6.078 20.272 1.00 89.75 153 ARG A C 1
ATOM 1202 O O . ARG A 1 153 ? -2.141 6.335 21.465 1.00 89.75 153 ARG A O 1
ATOM 1209 N N . GLN A 1 154 ? -2.878 5.405 19.568 1.00 91.44 154 GLN A N 1
ATOM 1210 C CA . GLN A 1 154 ? -4.107 4.882 20.173 1.00 91.44 154 GLN A CA 1
ATOM 1211 C C . GLN A 1 154 ? -3.806 3.806 21.227 1.00 91.44 154 GLN A C 1
ATOM 1213 O O . GLN A 1 154 ? -4.446 3.802 22.279 1.00 91.44 154 GLN A O 1
ATOM 1218 N N . LEU A 1 155 ? -2.825 2.925 20.993 1.00 91.38 155 LEU A N 1
ATOM 1219 C CA . LEU A 1 155 ? -2.422 1.877 21.947 1.00 91.38 155 LEU A CA 1
ATOM 1220 C C . LEU A 1 155 ? -1.748 2.429 23.211 1.00 91.38 155 LEU A C 1
ATOM 1222 O O . LEU A 1 155 ? -1.868 1.834 24.287 1.00 91.38 155 LEU A O 1
ATOM 1226 N N . GLU A 1 156 ? -1.070 3.569 23.094 1.00 89.25 156 GLU A N 1
ATOM 1227 C CA . GLU A 1 156 ? -0.437 4.272 24.216 1.00 89.25 156 GLU A CA 1
ATOM 1228 C C . GLU A 1 156 ? -1.447 5.019 25.104 1.00 89.25 156 GLU A C 1
ATOM 1230 O O . GLU A 1 156 ? -1.140 5.378 26.242 1.00 89.25 156 GLU A O 1
ATOM 1235 N N . THR A 1 157 ? -2.676 5.228 24.624 1.00 85.25 157 THR A N 1
ATOM 1236 C CA . THR A 1 157 ? -3.693 5.979 25.363 1.00 85.25 157 THR A CA 1
ATOM 1237 C C . THR A 1 157 ? -4.348 5.113 26.445 1.00 85.25 157 THR A C 1
ATOM 1239 O O . THR A 1 157 ? -4.931 4.064 26.163 1.00 85.25 157 THR A O 1
ATOM 1242 N N . ALA A 1 158 ? -4.337 5.591 27.696 1.00 79.88 158 ALA A N 1
ATOM 1243 C CA . ALA A 1 158 ? -4.953 4.896 28.834 1.00 79.88 158 ALA A CA 1
ATOM 1244 C C . ALA A 1 158 ? -6.454 4.606 28.631 1.00 79.88 158 ALA A C 1
ATOM 1246 O O . ALA A 1 158 ? -6.960 3.592 29.107 1.00 79.88 158 ALA A O 1
ATOM 1247 N N . THR A 1 159 ? -7.167 5.470 27.899 1.00 81.88 159 THR A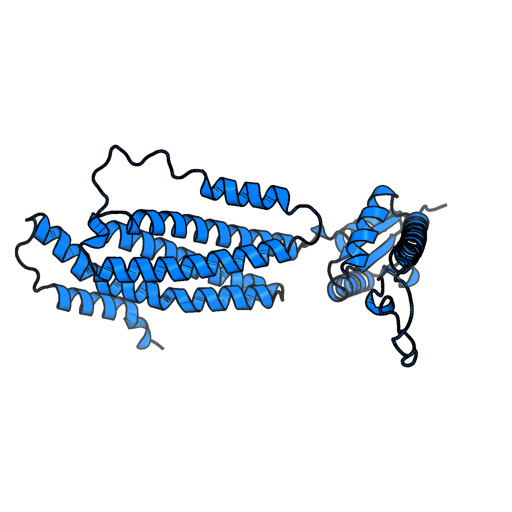 N 1
ATOM 1248 C CA . THR A 1 159 ? -8.578 5.270 27.537 1.00 81.88 159 THR A CA 1
ATOM 1249 C C . THR A 1 159 ? -8.773 3.981 26.741 1.00 81.88 159 THR A C 1
ATOM 1251 O O . THR A 1 159 ? -9.617 3.174 27.108 1.00 81.88 159 THR A O 1
ATOM 1254 N N . THR A 1 160 ? -7.956 3.731 25.717 1.00 84.31 160 THR A N 1
ATOM 1255 C CA . THR A 1 160 ? -8.040 2.524 24.879 1.00 84.31 160 THR A CA 1
ATOM 1256 C C . THR A 1 160 ? -7.841 1.254 25.699 1.00 84.31 160 THR A C 1
ATOM 1258 O O . THR A 1 160 ? -8.568 0.280 25.527 1.00 84.31 160 THR A O 1
ATOM 1261 N N . GLN A 1 161 ? -6.901 1.276 26.648 1.00 86.81 161 GLN A N 1
ATOM 1262 C CA . GLN A 1 161 ? -6.566 0.125 27.495 1.00 86.81 161 GLN A CA 1
ATOM 1263 C C . GLN A 1 161 ? -7.716 -0.307 28.422 1.00 86.81 161 GLN A C 1
ATOM 1265 O O . GLN A 1 161 ? -7.725 -1.441 28.897 1.00 86.81 161 GLN A O 1
ATOM 1270 N N . ARG A 1 162 ? -8.708 0.565 28.660 1.00 89.06 162 ARG A N 1
ATOM 1271 C CA . ARG A 1 162 ? -9.914 0.235 29.440 1.00 89.06 162 ARG A CA 1
ATOM 1272 C C . ARG A 1 162 ? -10.941 -0.584 28.651 1.00 89.06 162 ARG A C 1
ATOM 1274 O O . ARG A 1 162 ? -11.768 -1.250 29.266 1.00 89.06 162 ARG A O 1
ATOM 1281 N N . TYR A 1 163 ? -10.882 -0.557 27.320 1.00 94.19 163 TYR A N 1
ATOM 1282 C CA . TYR A 1 163 ? -11.818 -1.243 26.428 1.00 94.19 163 TYR A CA 1
ATOM 1283 C C . TYR A 1 163 ? -11.125 -2.467 25.821 1.00 94.19 163 TYR A C 1
ATOM 1285 O O . TYR A 1 163 ? -10.539 -2.389 24.744 1.00 94.19 163 TYR A O 1
ATOM 1293 N N . LEU A 1 164 ? -11.160 -3.605 26.523 1.00 93.44 164 LEU A N 1
ATOM 1294 C CA . LEU A 1 164 ? -10.330 -4.779 26.208 1.00 93.44 164 LEU A CA 1
ATOM 1295 C C . LEU A 1 164 ? -10.497 -5.307 24.769 1.00 93.44 164 LEU A C 1
ATOM 1297 O O . LEU A 1 164 ? -9.500 -5.630 24.119 1.00 93.44 164 LEU A O 1
ATOM 1301 N N . GLU A 1 165 ? -11.729 -5.378 24.255 1.00 95.06 165 GLU A N 1
ATOM 1302 C CA . GLU A 1 165 ? -11.988 -5.824 22.875 1.00 95.06 165 GLU A CA 1
ATOM 1303 C C . GLU A 1 165 ? -11.443 -4.828 21.840 1.00 95.06 165 GLU A C 1
ATOM 1305 O O . GLU A 1 165 ? -10.788 -5.226 20.872 1.00 95.06 165 GLU A O 1
ATOM 1310 N N . ALA A 1 166 ? -11.627 -3.526 22.079 1.00 95.81 166 ALA A N 1
ATOM 1311 C CA . ALA A 1 166 ? -11.079 -2.480 21.223 1.00 95.81 166 ALA A CA 1
ATOM 1312 C C . ALA A 1 166 ? -9.548 -2.481 21.244 1.00 95.81 166 ALA A C 1
ATOM 1314 O O . ALA A 1 166 ? -8.923 -2.464 20.187 1.00 95.81 166 ALA A O 1
ATOM 1315 N N . TYR A 1 167 ? -8.937 -2.588 22.425 1.00 95.94 167 TYR A N 1
ATOM 1316 C CA . TYR A 1 167 ? -7.489 -2.692 22.573 1.00 95.94 167 TYR A CA 1
ATOM 1317 C C . TYR A 1 167 ? -6.924 -3.898 21.812 1.00 95.94 167 TYR A C 1
ATOM 1319 O O . TYR A 1 167 ? -5.956 -3.763 21.065 1.00 95.94 167 TYR A O 1
ATOM 1327 N N . THR A 1 168 ? -7.556 -5.067 21.947 1.00 96.69 168 THR A N 1
ATOM 1328 C CA . THR A 1 168 ? -7.159 -6.286 21.225 1.00 96.69 168 THR A CA 1
ATOM 1329 C C . THR A 1 168 ? -7.240 -6.094 19.710 1.00 96.69 168 THR A C 1
ATOM 1331 O O . THR A 1 168 ? -6.296 -6.431 18.995 1.00 96.69 168 THR A O 1
ATOM 1334 N N . THR A 1 169 ? -8.323 -5.486 19.224 1.00 97.44 169 THR A N 1
ATOM 1335 C CA . THR A 1 169 ? -8.537 -5.223 17.794 1.00 97.44 169 THR A CA 1
ATOM 1336 C C . THR A 1 169 ? -7.521 -4.224 17.238 1.00 97.44 169 THR A C 1
ATOM 1338 O O . THR A 1 169 ? -6.901 -4.476 16.205 1.00 97.44 169 THR A O 1
ATOM 1341 N N . ILE A 1 170 ? -7.275 -3.119 17.948 1.00 97.12 170 ILE A N 1
ATOM 1342 C CA . ILE A 1 170 ? -6.286 -2.097 17.565 1.00 97.12 170 ILE A CA 1
ATOM 1343 C C . ILE A 1 170 ? -4.867 -2.686 17.591 1.00 97.12 170 ILE A C 1
ATOM 1345 O O . ILE A 1 170 ? -4.052 -2.386 16.721 1.00 97.12 170 ILE A O 1
ATOM 1349 N N . ARG A 1 171 ? -4.565 -3.589 18.528 1.00 97.56 171 ARG A N 1
ATOM 1350 C CA . ARG A 1 171 ? -3.278 -4.296 18.564 1.00 97.56 171 ARG A CA 1
ATOM 1351 C C . ARG A 1 171 ? -3.109 -5.253 17.382 1.00 97.56 171 ARG A C 1
ATOM 1353 O O . ARG A 1 171 ? -2.019 -5.343 16.824 1.00 97.56 171 ARG A O 1
ATOM 1360 N N . GLN A 1 172 ? -4.163 -5.958 16.977 1.00 97.94 172 GLN A N 1
ATOM 1361 C CA . GLN A 1 172 ? -4.112 -6.810 15.787 1.00 97.94 172 GLN A CA 1
ATOM 1362 C C . GLN A 1 172 ? -3.922 -5.979 14.508 1.00 97.94 172 GLN A C 1
ATOM 1364 O O . GLN A 1 172 ? -3.157 -6.366 13.619 1.00 97.94 172 GLN A O 1
ATOM 1369 N N . LEU A 1 173 ? -4.569 -4.812 14.441 1.00 97.31 173 LEU A N 1
ATOM 1370 C CA . LEU A 1 173 ? -4.358 -3.833 13.381 1.00 97.31 173 LEU A CA 1
ATOM 1371 C C . LEU A 1 173 ? -2.894 -3.372 13.342 1.00 97.31 173 LEU A C 1
ATOM 1373 O O . LEU A 1 173 ? -2.273 -3.446 12.287 1.00 97.31 173 LEU A O 1
ATOM 1377 N N . HIS A 1 174 ? -2.315 -2.999 14.487 1.00 97.50 174 HIS A N 1
ATOM 1378 C CA . HIS A 1 174 ? -0.905 -2.603 14.607 1.00 97.50 174 HIS A CA 1
ATOM 1379 C C . HIS A 1 174 ? 0.047 -3.643 14.012 1.00 97.50 174 HIS A C 1
ATOM 1381 O O . HIS A 1 174 ? 0.833 -3.322 13.124 1.00 97.50 174 HIS A O 1
ATOM 1387 N N . ILE A 1 175 ? -0.082 -4.905 14.431 1.00 97.94 175 ILE A N 1
ATOM 1388 C CA . ILE A 1 175 ? 0.756 -6.010 13.940 1.00 97.94 175 ILE A CA 1
ATOM 1389 C C . ILE A 1 175 ? 0.624 -6.165 12.418 1.00 97.94 175 ILE A C 1
ATOM 1391 O O . ILE A 1 175 ? 1.625 -6.354 11.724 1.00 97.94 175 ILE A O 1
ATOM 1395 N N . THR A 1 176 ? -0.599 -6.064 11.896 1.00 98.19 176 THR A N 1
ATOM 1396 C CA . THR A 1 176 ? -0.877 -6.206 10.460 1.00 98.19 176 THR A CA 1
ATOM 1397 C C . THR A 1 176 ? -0.241 -5.065 9.659 1.00 98.19 176 THR A C 1
ATOM 1399 O O . THR A 1 176 ? 0.505 -5.322 8.715 1.00 98.19 176 THR A O 1
ATOM 1402 N N . LEU A 1 177 ? -0.448 -3.813 10.081 1.00 97.12 177 LEU A N 1
ATOM 1403 C CA . LEU A 1 177 ? 0.117 -2.628 9.427 1.00 97.12 177 LEU A CA 1
ATOM 1404 C C . LEU A 1 177 ? 1.653 -2.630 9.480 1.00 97.12 177 LEU A C 1
ATOM 1406 O O . LEU A 1 177 ? 2.310 -2.322 8.489 1.00 97.12 177 LEU A O 1
ATOM 1410 N N . GLN A 1 178 ? 2.260 -3.045 10.599 1.00 97.38 178 GLN A N 1
ATOM 1411 C CA . GLN A 1 178 ? 3.719 -3.177 10.701 1.00 97.38 178 GLN A CA 1
ATOM 1412 C C . GLN A 1 178 ? 4.281 -4.165 9.672 1.00 97.38 178 GLN A C 1
ATOM 1414 O O . GLN A 1 178 ? 5.301 -3.892 9.026 1.00 97.38 178 GLN A O 1
ATOM 1419 N N . GLN A 1 179 ? 3.617 -5.310 9.492 1.00 97.44 179 GLN A N 1
ATOM 1420 C CA . GLN A 1 179 ? 3.992 -6.280 8.464 1.00 97.44 179 GLN A CA 1
ATOM 1421 C C . GLN A 1 179 ? 3.838 -5.682 7.063 1.00 97.44 179 GLN A C 1
ATOM 1423 O O . GLN A 1 179 ? 4.750 -5.817 6.240 1.00 97.44 179 GLN A O 1
ATOM 1428 N N . HIS A 1 180 ? 2.728 -4.982 6.811 1.00 97.81 180 HIS A N 1
ATOM 1429 C CA . HIS A 1 180 ? 2.436 -4.358 5.523 1.00 97.81 180 HIS A CA 1
ATOM 1430 C C . HIS A 1 180 ? 3.485 -3.304 5.148 1.00 97.81 180 HIS A C 1
ATOM 1432 O O . HIS A 1 180 ? 4.118 -3.398 4.090 1.00 97.81 180 HIS A O 1
ATOM 1438 N N . VAL A 1 181 ? 3.753 -2.356 6.048 1.00 96.56 181 VAL A N 1
ATOM 1439 C CA . VAL A 1 181 ? 4.800 -1.335 5.898 1.00 96.56 181 VAL A CA 1
ATOM 1440 C C . VAL A 1 181 ? 6.154 -1.991 5.628 1.00 96.56 181 VAL A C 1
ATOM 1442 O O . VAL A 1 181 ? 6.853 -1.605 4.690 1.00 96.56 181 VAL A O 1
ATOM 1445 N N . GLY A 1 182 ? 6.520 -3.026 6.390 1.00 92.25 182 GLY A N 1
ATOM 1446 C CA . GLY A 1 182 ? 7.779 -3.745 6.196 1.00 92.25 182 GLY A CA 1
ATOM 1447 C C . GLY A 1 182 ? 7.919 -4.359 4.797 1.00 92.25 182 GLY A C 1
ATOM 1448 O O . GLY A 1 182 ? 8.995 -4.283 4.195 1.00 92.25 182 GLY A O 1
ATOM 1449 N N . THR A 1 183 ? 6.847 -4.944 4.258 1.00 94.94 183 THR A N 1
ATOM 1450 C CA . THR A 1 183 ? 6.818 -5.507 2.897 1.00 94.94 183 THR A CA 1
ATOM 1451 C C . THR A 1 183 ? 6.934 -4.423 1.829 1.00 94.94 183 THR A C 1
ATOM 1453 O O . THR A 1 183 ? 7.814 -4.511 0.969 1.00 94.94 183 THR A O 1
ATOM 1456 N N . LEU A 1 184 ? 6.142 -3.353 1.923 1.00 94.50 184 LEU A N 1
ATOM 1457 C CA . LEU A 1 184 ? 6.181 -2.241 0.968 1.00 94.50 184 LEU A CA 1
ATOM 1458 C C . LEU A 1 184 ? 7.540 -1.526 0.962 1.00 94.50 184 LEU A C 1
ATOM 1460 O O . LEU A 1 184 ? 8.063 -1.190 -0.100 1.00 94.50 184 LEU A O 1
ATOM 1464 N N . GLN A 1 185 ? 8.172 -1.353 2.126 1.00 89.56 185 GLN A N 1
ATOM 1465 C CA . GLN A 1 185 ? 9.523 -0.794 2.217 1.00 89.56 185 GLN A CA 1
ATOM 1466 C C . GLN A 1 185 ? 10.567 -1.666 1.514 1.00 89.56 185 GLN A C 1
ATOM 1468 O O . GLN A 1 185 ? 11.481 -1.131 0.881 1.00 89.56 185 GLN A O 1
ATOM 1473 N N . ARG A 1 186 ? 10.471 -2.999 1.627 1.00 85.69 186 ARG A N 1
ATOM 1474 C CA . ARG A 1 186 ? 11.360 -3.920 0.899 1.00 85.69 186 ARG A CA 1
ATOM 1475 C C . ARG A 1 186 ? 11.135 -3.818 -0.606 1.00 85.69 186 ARG A C 1
ATOM 1477 O O . ARG A 1 186 ? 12.116 -3.692 -1.334 1.00 85.69 186 ARG A O 1
ATOM 1484 N N . GLN A 1 187 ? 9.881 -3.767 -1.053 1.00 86.56 187 GLN A N 1
ATOM 1485 C CA . GLN A 1 187 ? 9.562 -3.603 -2.472 1.00 86.56 187 GLN A CA 1
ATOM 1486 C C . GLN A 1 187 ? 10.076 -2.267 -3.024 1.00 86.56 187 GLN A C 1
ATOM 1488 O O . GLN A 1 187 ? 10.684 -2.212 -4.090 1.00 86.56 187 GLN A O 1
ATOM 1493 N N . MET A 1 188 ? 9.932 -1.184 -2.259 1.00 83.75 188 MET A N 1
ATOM 1494 C CA . MET A 1 188 ? 10.455 0.126 -2.641 1.00 83.75 188 MET A CA 1
ATOM 1495 C C . MET A 1 188 ? 11.987 0.152 -2.746 1.00 83.75 188 MET A C 1
ATOM 1497 O O . MET A 1 188 ? 12.538 0.845 -3.601 1.00 83.75 188 MET A O 1
ATOM 1501 N N . LYS A 1 189 ? 12.690 -0.618 -1.902 1.00 79.00 189 LYS A N 1
ATOM 1502 C CA . LYS A 1 189 ? 14.143 -0.818 -2.026 1.00 79.00 189 LYS A CA 1
ATOM 1503 C C . LYS A 1 189 ? 14.494 -1.640 -3.266 1.00 79.00 189 LYS A C 1
ATOM 1505 O O . LYS A 1 189 ? 15.466 -1.306 -3.931 1.00 79.00 189 LYS A O 1
ATOM 1510 N N . ALA A 1 190 ? 13.706 -2.663 -3.599 1.00 74.25 190 ALA A N 1
ATOM 1511 C CA . ALA A 1 190 ? 13.922 -3.488 -4.789 1.00 74.25 190 ALA A CA 1
ATOM 1512 C C . ALA A 1 190 ? 13.797 -2.684 -6.096 1.00 74.25 190 ALA A C 1
ATOM 1514 O O . ALA A 1 190 ? 14.556 -2.919 -7.029 1.00 74.25 190 ALA A O 1
ATOM 1515 N N . TYR A 1 191 ? 12.931 -1.664 -6.142 1.00 68.81 191 TYR A N 1
ATOM 1516 C CA . TYR A 1 191 ? 12.868 -0.724 -7.272 1.00 68.81 191 TYR A CA 1
ATOM 1517 C C . TYR A 1 191 ? 14.101 0.175 -7.438 1.00 68.81 191 TYR A C 1
ATOM 1519 O O . TYR A 1 191 ? 14.181 0.922 -8.414 1.00 68.81 191 TYR A O 1
ATOM 1527 N N . ARG A 1 192 ? 15.035 0.164 -6.484 1.00 63.16 192 ARG A N 1
ATOM 1528 C CA . ARG A 1 192 ? 16.199 1.050 -6.440 1.00 63.16 192 ARG A CA 1
ATOM 1529 C C . ARG A 1 192 ? 17.485 0.231 -6.304 1.00 63.16 192 ARG A C 1
ATOM 1531 O O . ARG A 1 192 ? 18.144 0.282 -5.267 1.00 63.16 192 ARG A O 1
ATOM 1538 N N . SER A 1 193 ? 17.853 -0.521 -7.340 1.00 48.56 193 SER A N 1
ATOM 1539 C CA . SER A 1 193 ? 19.248 -0.936 -7.517 1.00 48.56 193 SER A CA 1
ATOM 1540 C C . SER A 1 193 ? 20.095 0.294 -7.912 1.00 48.56 193 SER A C 1
ATOM 1542 O O . SER A 1 193 ? 19.713 1.055 -8.801 1.00 48.56 193 SER A O 1
ATOM 1544 N N . GLY A 1 194 ? 21.182 0.549 -7.163 1.00 45.69 194 GLY A N 1
ATOM 1545 C CA . GLY A 1 194 ? 22.111 1.688 -7.316 1.00 45.69 194 GLY A CA 1
ATOM 1546 C C . GLY A 1 194 ? 22.047 2.743 -6.187 1.00 45.69 194 GLY A C 1
ATOM 1547 O O . GLY A 1 194 ? 20.970 3.251 -5.901 1.00 45.69 194 GLY A O 1
ATOM 1548 N N . GLU A 1 195 ? 23.207 3.037 -5.560 1.00 40.78 195 GLU A N 1
ATOM 1549 C CA . GLU A 1 195 ? 23.653 4.004 -4.500 1.00 40.78 195 GLU A CA 1
ATOM 1550 C C . GLU A 1 195 ? 22.688 4.951 -3.722 1.00 40.78 195 GLU A C 1
ATOM 1552 O O . GLU A 1 195 ? 23.061 5.466 -2.666 1.00 40.78 195 GLU A O 1
ATOM 1557 N N . ALA A 1 196 ? 21.435 5.164 -4.116 1.00 46.22 196 ALA A N 1
ATOM 1558 C CA . ALA A 1 196 ? 20.488 6.108 -3.512 1.00 46.22 196 ALA A CA 1
ATOM 1559 C C . ALA A 1 196 ? 19.750 5.585 -2.254 1.00 46.22 196 ALA A C 1
ATOM 1561 O O . ALA A 1 196 ? 18.644 6.029 -1.928 1.00 46.22 196 ALA A O 1
ATOM 1562 N N . VAL A 1 197 ? 20.349 4.654 -1.504 1.00 49.75 197 VAL A N 1
ATOM 1563 C CA . VAL A 1 197 ? 19.767 4.108 -0.258 1.00 49.75 197 VAL A CA 1
ATOM 1564 C C . VAL A 1 197 ? 19.745 5.158 0.869 1.00 49.75 197 VAL A C 1
ATOM 1566 O O . VAL A 1 197 ? 18.873 5.114 1.741 1.00 49.75 197 VAL A O 1
ATOM 1569 N N . ALA A 1 198 ? 20.656 6.139 0.842 1.00 47.59 198 ALA A N 1
ATOM 1570 C CA . ALA A 1 198 ? 20.797 7.149 1.897 1.00 47.59 198 ALA A CA 1
ATOM 1571 C C . ALA A 1 198 ? 19.622 8.151 1.958 1.00 47.59 198 ALA A C 1
ATOM 1573 O O . ALA A 1 198 ? 19.115 8.426 3.045 1.00 47.59 198 ALA A O 1
ATOM 1574 N N . GLY A 1 199 ? 19.122 8.629 0.811 1.00 46.88 199 GLY A N 1
ATOM 1575 C CA . GLY A 1 199 ? 18.001 9.584 0.755 1.00 46.88 199 GLY A CA 1
ATOM 1576 C C . GLY A 1 199 ? 16.638 8.965 1.094 1.00 46.88 199 GLY A C 1
ATOM 1577 O O . GLY A 1 199 ? 15.756 9.634 1.624 1.00 46.88 199 GLY A O 1
ATOM 1578 N N . PHE A 1 200 ? 16.465 7.659 0.872 1.00 49.03 200 PHE A N 1
ATOM 1579 C CA . PHE A 1 200 ? 15.232 6.948 1.230 1.00 49.03 200 PHE A CA 1
ATOM 1580 C C . PHE A 1 200 ? 15.049 6.799 2.740 1.00 49.03 200 PHE A C 1
ATOM 1582 O O . PHE A 1 200 ? 13.936 6.944 3.241 1.00 49.03 200 PHE A O 1
ATOM 1589 N N . LYS A 1 201 ? 16.143 6.563 3.478 1.00 47.09 201 LYS A N 1
ATOM 1590 C CA . LYS A 1 201 ? 16.107 6.583 4.945 1.00 47.09 201 LYS A CA 1
ATOM 1591 C C . LYS A 1 201 ? 15.709 7.960 5.481 1.00 47.09 201 LYS A C 1
ATOM 1593 O O . LYS A 1 201 ? 15.045 8.009 6.505 1.00 47.09 201 LYS A O 1
ATOM 1598 N N . GLN A 1 202 ? 16.049 9.048 4.785 1.00 50.75 202 GLN A N 1
ATOM 1599 C CA . GLN A 1 202 ? 15.582 10.398 5.121 1.00 50.75 202 GLN A CA 1
ATOM 1600 C C . GLN A 1 202 ? 14.118 10.648 4.736 1.00 50.75 202 GLN A C 1
ATOM 1602 O O . GLN A 1 202 ? 13.429 11.325 5.483 1.00 50.75 202 GLN A O 1
ATOM 1607 N N . ALA A 1 203 ? 13.613 10.089 3.632 1.00 49.41 203 ALA A N 1
ATOM 1608 C CA . ALA A 1 203 ? 12.202 10.228 3.248 1.00 49.41 203 ALA A CA 1
ATOM 1609 C C . ALA A 1 203 ? 11.256 9.425 4.164 1.00 49.41 203 ALA A C 1
ATOM 1611 O O . ALA A 1 203 ? 10.230 9.946 4.587 1.00 49.41 203 ALA A O 1
ATOM 1612 N N . ILE A 1 204 ? 11.628 8.192 4.536 1.0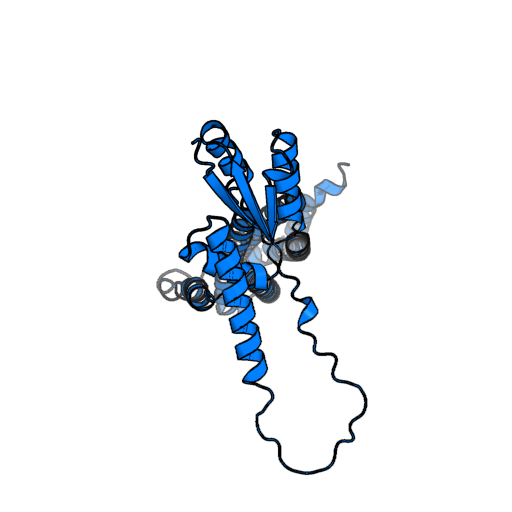0 50.16 204 ILE A N 1
ATOM 1613 C CA . ILE A 1 204 ? 10.907 7.419 5.563 1.00 50.16 204 ILE A CA 1
ATOM 1614 C C . ILE A 1 204 ? 11.137 8.024 6.950 1.00 50.16 204 ILE A C 1
ATOM 1616 O O . ILE A 1 204 ? 10.186 8.213 7.693 1.00 50.16 204 ILE A O 1
ATOM 1620 N N . GLY A 1 205 ? 12.375 8.398 7.288 1.00 51.09 205 GLY A N 1
ATOM 1621 C CA . GLY A 1 205 ? 12.681 9.063 8.558 1.00 51.09 205 GLY A CA 1
ATOM 1622 C C . GLY A 1 205 ? 12.007 10.432 8.709 1.00 51.09 205 GLY A C 1
ATOM 1623 O O . GLY A 1 205 ? 11.757 10.867 9.827 1.00 51.09 205 GLY A O 1
ATOM 1624 N N . GLY A 1 206 ? 11.669 11.090 7.597 1.00 47.94 206 GLY A N 1
ATOM 1625 C CA . GLY A 1 206 ? 10.871 12.314 7.557 1.00 47.94 206 GLY A CA 1
ATOM 1626 C C . GLY A 1 206 ? 9.380 12.072 7.799 1.00 47.94 206 GLY A C 1
ATOM 1627 O O . GLY A 1 206 ? 8.729 12.932 8.384 1.00 47.94 206 GLY A O 1
ATOM 1628 N N . LEU A 1 207 ? 8.854 10.898 7.431 1.00 48.12 207 LEU A N 1
ATOM 1629 C CA . LEU A 1 207 ? 7.490 10.480 7.782 1.00 48.12 207 LEU A CA 1
ATOM 1630 C C . LEU A 1 207 ? 7.381 10.132 9.272 1.00 48.12 207 LEU A C 1
ATOM 1632 O O . LEU A 1 207 ? 6.423 10.536 9.921 1.00 48.12 207 LEU A O 1
ATOM 1636 N N . SER A 1 208 ? 8.410 9.506 9.849 1.00 46.38 208 SER A N 1
ATOM 1637 C CA . SER A 1 208 ? 8.473 9.215 11.290 1.00 46.38 208 SER A CA 1
ATOM 1638 C C . SER A 1 208 ? 8.678 10.464 12.176 1.00 46.38 208 SER A C 1
ATOM 1640 O O . SER A 1 208 ? 8.544 10.387 13.393 1.00 46.38 208 SER A O 1
ATOM 1642 N N . GLY A 1 209 ? 9.033 11.620 11.598 1.00 41.31 209 GLY A N 1
ATOM 1643 C CA . GLY A 1 209 ? 9.492 12.802 12.342 1.00 41.31 209 GLY A CA 1
ATOM 1644 C C . GLY A 1 209 ? 8.435 13.857 12.697 1.00 41.31 209 GLY A C 1
ATOM 1645 O O . GLY A 1 209 ? 8.765 14.813 13.395 1.00 41.31 209 GLY A O 1
ATOM 1646 N N . ALA A 1 210 ? 7.185 13.735 12.235 1.00 42.09 210 ALA A N 1
ATOM 1647 C CA . ALA A 1 210 ? 6.215 14.843 12.281 1.00 42.09 210 ALA A CA 1
ATOM 1648 C C . ALA A 1 210 ? 5.069 14.710 13.310 1.00 42.09 210 ALA A C 1
ATOM 1650 O O . ALA A 1 210 ? 4.252 15.623 13.419 1.00 42.09 210 ALA A O 1
ATOM 1651 N N . ALA A 1 211 ? 4.988 13.632 14.097 1.00 42.88 211 ALA A N 1
ATOM 1652 C CA . ALA A 1 211 ? 3.829 13.392 14.973 1.00 42.88 211 ALA A CA 1
ATOM 1653 C C . ALA A 1 211 ? 3.991 13.844 16.442 1.00 42.88 211 ALA A C 1
ATOM 1655 O O . ALA A 1 211 ? 3.067 13.673 17.232 1.00 42.88 211 ALA A O 1
ATOM 1656 N N . ALA A 1 212 ? 5.120 14.448 16.831 1.00 43.59 212 ALA A N 1
ATOM 1657 C CA . ALA A 1 212 ? 5.395 14.779 18.239 1.00 43.59 212 ALA A CA 1
ATOM 1658 C C . ALA A 1 212 ? 4.824 16.135 18.723 1.00 43.59 212 ALA A C 1
ATOM 1660 O O . ALA A 1 212 ? 5.098 16.546 19.847 1.00 43.59 212 ALA A O 1
ATOM 1661 N N . GLY A 1 213 ? 4.075 16.873 17.893 1.00 39.94 213 GLY A N 1
ATOM 1662 C CA . GLY A 1 213 ? 3.920 18.322 18.092 1.00 39.94 213 GLY A CA 1
ATOM 1663 C C . GLY A 1 213 ? 2.548 18.894 18.455 1.00 39.94 213 GLY A C 1
ATOM 1664 O O . GLY A 1 213 ? 2.483 20.102 18.665 1.00 39.94 213 GLY A O 1
ATOM 1665 N N . LEU A 1 214 ? 1.446 18.130 18.490 1.00 38.12 214 LEU A N 1
ATOM 1666 C CA . LEU A 1 214 ? 0.120 18.773 18.599 1.00 38.12 214 LEU A CA 1
ATOM 1667 C C . LEU A 1 214 ? -0.963 17.992 19.350 1.00 38.12 214 LEU A C 1
ATOM 1669 O O . LEU A 1 214 ? -2.129 18.045 18.968 1.00 38.12 214 LEU A O 1
ATOM 1673 N N . TYR A 1 215 ? -0.621 17.292 20.430 1.00 41.66 215 TYR A N 1
ATOM 1674 C CA . TYR A 1 215 ? -1.646 16.628 21.241 1.00 41.66 215 TYR A CA 1
ATOM 1675 C C . TYR A 1 215 ? -1.532 16.945 22.726 1.00 41.66 215 TYR A C 1
ATOM 1677 O O . TYR A 1 215 ? -1.391 16.053 23.549 1.00 41.66 215 TYR A O 1
ATOM 1685 N N . ASP A 1 216 ? -1.616 18.234 23.064 1.00 39.41 216 ASP A N 1
ATOM 1686 C CA . ASP A 1 216 ? -1.575 18.646 24.473 1.00 39.41 216 ASP A CA 1
ATOM 1687 C C . ASP A 1 216 ? -2.719 19.573 24.913 1.00 39.41 216 ASP A C 1
ATOM 1689 O O . ASP A 1 216 ? -2.637 20.189 25.972 1.00 39.41 216 ASP A O 1
ATOM 1693 N N . LYS A 1 217 ? -3.812 19.712 24.135 1.00 43.72 217 LYS A N 1
ATOM 1694 C CA . LYS A 1 217 ? -4.912 20.639 24.507 1.00 43.72 217 LYS A CA 1
ATOM 1695 C C . LYS A 1 217 ? -6.356 20.237 24.185 1.00 43.72 217 LYS A C 1
ATOM 1697 O O . LYS A 1 217 ? -7.241 21.076 24.338 1.00 43.72 217 LYS A O 1
ATOM 1702 N N . LEU A 1 218 ? -6.654 19.001 23.792 1.00 44.78 218 LEU A N 1
ATOM 1703 C CA . LEU A 1 218 ? -8.040 18.589 23.527 1.00 44.78 218 LEU A CA 1
ATOM 1704 C C . LEU A 1 218 ? -8.380 17.304 24.283 1.00 44.78 218 LEU A C 1
ATOM 1706 O O . LEU A 1 218 ? -7.517 16.459 24.497 1.00 44.78 218 LEU A O 1
ATOM 1710 N N . ARG A 1 219 ? -9.638 17.219 24.738 1.00 55.88 219 ARG A N 1
ATOM 1711 C CA . ARG A 1 219 ? -10.258 16.056 25.395 1.00 55.88 219 ARG A CA 1
ATOM 1712 C C . ARG A 1 219 ? -9.734 14.754 24.763 1.00 55.88 219 ARG A C 1
ATOM 1714 O O . ARG A 1 219 ? -9.727 14.700 23.535 1.00 55.88 219 ARG A O 1
ATOM 1721 N N . PRO A 1 220 ? -9.324 13.739 25.550 1.00 65.12 220 PRO A N 1
ATOM 1722 C CA . PRO A 1 220 ? -8.879 12.469 24.985 1.00 65.12 220 PRO A CA 1
ATOM 1723 C C . PRO A 1 220 ? -9.959 11.939 24.036 1.00 65.12 220 PRO A C 1
ATOM 1725 O O . PRO A 1 220 ? -11.134 11.894 24.414 1.00 65.12 220 PRO A O 1
ATOM 1728 N N . ASP A 1 221 ? -9.573 11.623 22.797 1.00 70.94 221 ASP A N 1
ATOM 1729 C CA . ASP A 1 221 ? -10.496 11.077 21.801 1.00 70.94 221 ASP A CA 1
ATOM 1730 C C . ASP A 1 221 ? -11.164 9.803 22.347 1.00 70.94 221 ASP A C 1
ATOM 1732 O O . ASP A 1 221 ? -10.539 9.007 23.054 1.00 70.94 221 ASP A O 1
ATOM 1736 N N . SER A 1 222 ? -12.452 9.625 22.042 1.00 90.81 222 SER A N 1
ATOM 1737 C CA . SER A 1 222 ? -13.185 8.419 22.427 1.00 90.81 222 SER A CA 1
ATOM 1738 C C . SER A 1 222 ? -12.660 7.204 21.652 1.00 90.81 222 SER A C 1
ATOM 1740 O O . SER A 1 222 ? -12.231 7.320 20.500 1.00 90.81 222 SER A O 1
ATOM 1742 N N . VAL A 1 223 ? -12.712 6.023 22.262 1.00 94.50 223 VAL A N 1
ATOM 1743 C CA . VAL A 1 223 ? -12.314 4.757 21.634 1.00 94.50 223 VAL A CA 1
ATOM 1744 C C . VAL A 1 223 ? -13.192 4.468 20.418 1.00 94.50 223 VAL A C 1
ATOM 1746 O O . VAL A 1 223 ? -12.680 4.060 19.377 1.00 94.50 223 VAL A O 1
ATOM 1749 N N . SER A 1 224 ? -14.493 4.764 20.482 1.00 95.44 224 SER A N 1
ATOM 1750 C CA . SER A 1 224 ? -15.390 4.644 19.322 1.00 95.44 224 SER A CA 1
ATOM 1751 C C . SER A 1 224 ? -14.944 5.501 18.133 1.00 95.44 224 SER A C 1
ATOM 1753 O O . SER A 1 224 ? -15.003 5.060 16.983 1.00 95.44 224 SER A O 1
ATOM 1755 N N . ARG A 1 225 ? -14.438 6.714 18.389 1.00 94.81 225 ARG A N 1
ATOM 1756 C CA . ARG A 1 225 ? -13.907 7.599 17.349 1.00 94.81 225 ARG A CA 1
ATOM 1757 C C . ARG A 1 225 ? -12.630 7.027 16.741 1.00 94.81 225 ARG A C 1
ATOM 1759 O O . ARG A 1 225 ? -12.516 7.008 15.519 1.00 94.81 225 ARG A O 1
ATOM 1766 N N . MET A 1 226 ? -11.720 6.518 17.572 1.00 94.69 226 MET A N 1
ATOM 1767 C CA . MET A 1 226 ? -10.497 5.849 17.114 1.00 94.69 226 MET A CA 1
ATOM 1768 C C . MET A 1 226 ? -10.821 4.654 16.207 1.00 94.69 226 MET A C 1
ATOM 1770 O O . MET A 1 226 ? -10.294 4.551 15.102 1.00 94.69 226 MET A O 1
ATOM 1774 N N . LEU A 1 227 ? -11.749 3.790 16.632 1.00 96.88 227 LEU A N 1
ATOM 1775 C CA . LEU A 1 227 ? -12.201 2.640 15.847 1.00 96.88 227 LEU A CA 1
ATOM 1776 C C . LEU A 1 227 ? -12.824 3.059 14.508 1.00 96.88 227 LEU A C 1
ATOM 1778 O O . LEU A 1 227 ? -12.550 2.438 13.483 1.00 96.88 227 LEU A O 1
ATOM 1782 N N . ARG A 1 228 ? -13.627 4.128 14.485 1.00 96.75 228 ARG A N 1
ATOM 1783 C CA . ARG A 1 228 ? -14.236 4.652 13.251 1.00 96.75 228 ARG A CA 1
ATOM 1784 C C . ARG A 1 228 ? -13.175 5.164 12.279 1.00 96.75 228 ARG A C 1
ATOM 1786 O O . ARG A 1 228 ? -13.256 4.903 11.077 1.00 96.75 228 ARG A O 1
ATOM 1793 N N . ASP A 1 229 ? -12.201 5.907 12.789 1.00 95.94 229 ASP A N 1
ATOM 1794 C CA . ASP A 1 229 ? -11.130 6.467 11.969 1.00 95.94 229 ASP A CA 1
ATOM 1795 C C . ASP A 1 229 ? -10.260 5.328 11.396 1.00 95.94 229 ASP A C 1
ATOM 1797 O O . ASP A 1 229 ? -9.972 5.325 10.198 1.00 95.94 229 ASP A O 1
ATOM 1801 N N . ASN A 1 230 ? -9.986 4.280 12.187 1.00 96.69 230 ASN A N 1
ATOM 1802 C CA . ASN A 1 230 ? -9.319 3.057 11.720 1.00 96.69 230 ASN A CA 1
ATOM 1803 C C . ASN A 1 230 ? -10.130 2.311 10.649 1.00 96.69 230 ASN A C 1
ATOM 1805 O O . ASN A 1 230 ? -9.572 1.907 9.632 1.00 96.69 230 ASN A O 1
ATOM 1809 N N . TYR A 1 231 ? -11.447 2.156 10.835 1.00 97.75 231 TYR A N 1
ATOM 1810 C CA . TYR A 1 231 ? -12.331 1.543 9.835 1.00 97.75 231 TYR A CA 1
ATOM 1811 C C . TYR A 1 231 ? -12.267 2.292 8.496 1.00 97.75 231 TYR A C 1
ATOM 1813 O O . TYR A 1 231 ? -12.207 1.687 7.424 1.00 97.75 231 TYR A O 1
ATOM 1821 N N . THR A 1 232 ? -12.248 3.624 8.555 1.00 97.44 232 THR A N 1
ATOM 1822 C CA . THR A 1 232 ? -12.177 4.485 7.368 1.00 97.44 232 THR A CA 1
ATOM 1823 C C . THR A 1 232 ? -10.826 4.349 6.667 1.00 97.44 232 THR A C 1
ATOM 1825 O O . THR A 1 232 ? -10.786 4.168 5.450 1.00 97.44 232 THR A O 1
ATOM 1828 N N . ALA A 1 233 ? -9.727 4.375 7.426 1.00 96.00 233 ALA A N 1
ATOM 1829 C CA . ALA A 1 233 ? -8.380 4.195 6.892 1.00 96.00 233 ALA A CA 1
ATOM 1830 C C . ALA A 1 233 ? -8.204 2.817 6.230 1.00 96.00 233 ALA A C 1
ATOM 1832 O O . ALA A 1 233 ? -7.712 2.735 5.108 1.00 96.00 233 ALA A O 1
ATOM 1833 N N . LEU A 1 234 ? -8.692 1.748 6.866 1.00 97.44 234 LEU A N 1
ATOM 1834 C CA . LEU A 1 234 ? -8.678 0.396 6.301 1.00 97.44 234 LEU A CA 1
ATOM 1835 C C . LEU A 1 234 ? -9.536 0.272 5.038 1.00 97.44 234 LEU A C 1
ATOM 1837 O O . LEU A 1 234 ? -9.136 -0.390 4.085 1.00 97.44 234 LEU A O 1
ATOM 1841 N N . SER A 1 235 ? -10.698 0.926 5.000 1.00 97.19 235 SER A N 1
ATOM 1842 C CA . SER A 1 235 ? -11.546 0.944 3.802 1.00 97.19 235 SER A CA 1
ATOM 1843 C C . SER A 1 235 ? -10.841 1.647 2.635 1.00 97.19 235 SER A C 1
ATOM 1845 O O . SER A 1 235 ? -10.876 1.160 1.503 1.00 97.19 235 SER A O 1
ATOM 1847 N N . LEU A 1 236 ? -10.145 2.757 2.914 1.00 97.25 236 LEU A N 1
ATOM 1848 C CA . LEU A 1 236 ? -9.304 3.448 1.935 1.00 97.25 236 LEU A CA 1
ATOM 1849 C C . LEU A 1 236 ? -8.126 2.570 1.483 1.00 97.25 236 LEU A C 1
ATOM 1851 O O . LEU A 1 236 ? -7.832 2.512 0.289 1.00 97.25 236 LEU A O 1
ATOM 1855 N N . ALA A 1 237 ? -7.480 1.856 2.404 1.00 97.00 237 ALA A N 1
ATOM 1856 C CA . ALA A 1 237 ? -6.403 0.929 2.077 1.00 97.00 237 ALA A CA 1
ATOM 1857 C C . ALA A 1 237 ? -6.899 -0.212 1.177 1.00 97.00 237 ALA A C 1
ATOM 1859 O O . ALA A 1 237 ? -6.274 -0.491 0.159 1.00 97.00 237 ALA A O 1
ATOM 1860 N N . ALA A 1 238 ? -8.059 -0.810 1.470 1.00 97.94 238 ALA A N 1
ATOM 1861 C CA . ALA A 1 238 ? -8.632 -1.893 0.669 1.00 97.94 238 ALA A CA 1
ATOM 1862 C C . ALA A 1 238 ? -8.889 -1.476 -0.789 1.00 97.94 238 ALA A C 1
ATOM 1864 O O . ALA A 1 238 ? -8.479 -2.172 -1.724 1.00 97.94 238 ALA A O 1
ATOM 1865 N N . ILE A 1 239 ? -9.525 -0.318 -1.008 1.00 97.50 239 ILE A N 1
ATOM 1866 C CA . ILE A 1 239 ? -9.766 0.162 -2.376 1.00 97.50 239 ILE A CA 1
ATOM 1867 C C . ILE A 1 239 ? -8.456 0.548 -3.077 1.00 97.50 239 ILE A C 1
ATOM 1869 O O . ILE A 1 239 ? -8.281 0.262 -4.261 1.00 97.50 239 ILE A O 1
ATOM 1873 N N . SER A 1 240 ? -7.493 1.107 -2.344 1.00 96.88 240 SER A N 1
ATOM 1874 C CA . SER A 1 240 ? -6.191 1.482 -2.904 1.00 96.88 240 SER A CA 1
ATOM 1875 C C . SER A 1 240 ? -5.341 0.254 -3.265 1.00 96.88 240 SER A C 1
ATOM 1877 O O . SER A 1 240 ? -4.719 0.231 -4.327 1.00 96.88 240 SER A O 1
ATOM 1879 N N . TYR A 1 241 ? -5.391 -0.822 -2.471 1.00 98.38 241 TYR A N 1
ATOM 1880 C CA . TYR A 1 241 ? -4.795 -2.114 -2.831 1.00 98.38 241 TYR A CA 1
ATOM 1881 C C . TYR A 1 241 ? -5.489 -2.764 -4.024 1.00 98.38 241 TYR A C 1
ATOM 1883 O O . TYR A 1 241 ? -4.811 -3.350 -4.864 1.00 98.38 241 TYR A O 1
ATOM 1891 N N . THR A 1 242 ? -6.807 -2.610 -4.158 1.00 98.19 242 THR A N 1
ATOM 1892 C CA . THR A 1 242 ? -7.536 -3.062 -5.354 1.00 98.19 242 THR A CA 1
ATOM 1893 C C . THR A 1 242 ? -7.016 -2.349 -6.608 1.00 98.19 242 THR A C 1
ATOM 1895 O O . THR A 1 242 ? -6.724 -2.994 -7.616 1.00 98.19 242 THR A O 1
ATOM 1898 N N . MET A 1 243 ? -6.822 -1.026 -6.536 1.00 97.31 243 MET A N 1
ATOM 1899 C CA . MET A 1 243 ? -6.229 -0.241 -7.626 1.00 97.31 243 MET A CA 1
ATOM 1900 C C . MET A 1 243 ? -4.784 -0.663 -7.922 1.00 97.31 243 MET A C 1
ATOM 1902 O O . MET A 1 243 ? -4.419 -0.826 -9.090 1.00 97.31 243 MET A O 1
ATOM 1906 N N . LEU A 1 244 ? -3.968 -0.868 -6.882 1.00 96.44 244 LEU A N 1
ATOM 1907 C CA . LEU A 1 244 ? -2.584 -1.320 -7.021 1.00 96.44 244 LEU A CA 1
ATOM 1908 C C . LEU A 1 244 ? -2.515 -2.697 -7.690 1.00 96.44 244 LEU A C 1
ATOM 1910 O O . LEU A 1 244 ? -1.761 -2.861 -8.645 1.00 96.44 244 LEU A O 1
ATOM 1914 N N . HIS A 1 245 ? -3.317 -3.660 -7.232 1.00 97.19 245 HIS A N 1
ATOM 1915 C CA . HIS A 1 245 ? -3.359 -5.018 -7.770 1.00 97.19 245 HIS A CA 1
ATOM 1916 C C . HIS A 1 245 ? -3.765 -5.024 -9.248 1.00 97.19 245 HIS A C 1
ATOM 1918 O O . HIS A 1 245 ? -3.059 -5.590 -10.083 1.00 97.19 245 HIS A O 1
ATOM 1924 N N . ALA A 1 246 ? -4.847 -4.320 -9.598 1.00 95.62 246 ALA A N 1
ATOM 1925 C CA . ALA A 1 246 ? -5.299 -4.202 -10.983 1.00 95.62 246 ALA A CA 1
ATOM 1926 C C . ALA A 1 246 ? -4.224 -3.571 -11.886 1.00 95.62 246 ALA A C 1
ATOM 1928 O O . ALA A 1 246 ? -3.957 -4.062 -12.985 1.00 95.62 246 ALA A O 1
ATOM 1929 N N . THR A 1 247 ? -3.564 -2.515 -11.403 1.00 92.00 247 THR A N 1
ATOM 1930 C CA . THR A 1 247 ? -2.479 -1.842 -12.131 1.00 92.00 247 THR A CA 1
ATOM 1931 C C . THR A 1 247 ? -1.270 -2.761 -12.305 1.00 92.00 247 THR A C 1
ATOM 1933 O O . THR A 1 247 ? -0.717 -2.847 -13.402 1.00 92.00 247 THR A O 1
ATOM 1936 N N . ALA A 1 248 ? -0.883 -3.487 -11.255 1.00 88.44 248 ALA A N 1
ATOM 1937 C CA . ALA A 1 248 ? 0.236 -4.420 -11.277 1.00 88.44 248 ALA A CA 1
ATOM 1938 C C . ALA A 1 248 ? -0.002 -5.577 -12.253 1.00 88.44 248 ALA A C 1
ATOM 1940 O O . ALA A 1 248 ? 0.870 -5.874 -13.069 1.00 88.44 248 ALA A O 1
ATOM 1941 N N . LEU A 1 249 ? -1.207 -6.156 -12.268 1.00 84.06 249 LEU A N 1
ATOM 1942 C CA . LEU A 1 249 ? -1.595 -7.164 -13.256 1.00 84.06 249 LEU A CA 1
ATOM 1943 C C . LEU A 1 249 ? -1.551 -6.616 -14.687 1.00 84.06 249 LEU A C 1
ATOM 1945 O O . LEU A 1 249 ? -0.958 -7.244 -15.566 1.00 84.06 249 LEU A O 1
ATOM 1949 N N . ALA A 1 250 ? -2.116 -5.428 -14.924 1.00 82.75 250 ALA A N 1
ATOM 1950 C CA . ALA A 1 250 ? -2.101 -4.788 -16.241 1.00 82.75 250 ALA A CA 1
ATOM 1951 C C . ALA A 1 250 ? -0.670 -4.529 -16.747 1.00 82.75 250 ALA A C 1
ATOM 1953 O O . ALA A 1 250 ? -0.393 -4.642 -17.943 1.00 82.75 250 ALA A O 1
ATOM 1954 N N . LYS A 1 251 ? 0.252 -4.228 -15.829 1.00 80.44 251 LYS A N 1
ATOM 1955 C CA . LYS A 1 251 ? 1.673 -3.994 -16.107 1.00 80.44 251 LYS A CA 1
ATOM 1956 C C . LYS A 1 251 ? 2.543 -5.259 -16.009 1.00 80.44 251 LYS A C 1
ATOM 1958 O O . LYS A 1 251 ? 3.743 -5.175 -16.262 1.00 80.44 251 LYS A O 1
ATOM 1963 N N . LYS A 1 252 ? 1.952 -6.428 -15.720 1.00 79.50 252 LYS A N 1
ATOM 1964 C CA . LYS A 1 252 ? 2.627 -7.730 -15.533 1.00 79.50 252 LYS A CA 1
ATOM 1965 C C . LYS A 1 252 ? 3.695 -7.729 -14.428 1.00 79.50 252 LYS A C 1
ATOM 1967 O O . LYS A 1 252 ? 4.645 -8.509 -14.483 1.00 79.50 252 LYS A O 1
ATOM 1972 N N . ASP A 1 253 ? 3.536 -6.874 -13.420 1.00 78.75 253 ASP A N 1
ATOM 1973 C CA . ASP A 1 253 ? 4.346 -6.888 -12.201 1.00 78.75 253 ASP A CA 1
ATOM 1974 C C . ASP A 1 253 ? 3.709 -7.840 -11.179 1.00 78.75 253 ASP A C 1
ATOM 1976 O O . ASP A 1 253 ? 2.977 -7.442 -10.272 1.00 78.75 253 ASP A O 1
ATOM 1980 N N . PHE A 1 254 ? 3.943 -9.138 -11.371 1.00 81.31 254 PHE A N 1
ATOM 1981 C CA . PHE A 1 254 ? 3.316 -10.176 -10.549 1.00 81.31 254 PHE A CA 1
ATOM 1982 C C . PHE A 1 254 ? 3.780 -10.155 -9.090 1.00 81.31 254 PHE A C 1
ATOM 1984 O O . PHE A 1 254 ? 3.036 -10.588 -8.218 1.00 81.31 254 PHE A O 1
ATOM 1991 N N . VAL A 1 255 ? 4.972 -9.615 -8.812 1.00 84.31 255 VAL A N 1
ATOM 1992 C CA . VAL A 1 255 ? 5.469 -9.466 -7.438 1.00 84.31 255 VAL A CA 1
ATOM 1993 C C . VAL A 1 255 ? 4.620 -8.444 -6.688 1.00 84.31 255 VAL A C 1
ATOM 1995 O O . VAL A 1 255 ? 4.176 -8.706 -5.574 1.00 84.31 255 VAL A O 1
ATOM 1998 N N . VAL A 1 256 ? 4.344 -7.288 -7.295 1.00 93.06 256 VAL A N 1
ATOM 1999 C CA . VAL A 1 256 ? 3.477 -6.283 -6.665 1.00 93.06 256 VAL A CA 1
ATOM 2000 C C . VAL A 1 256 ? 2.014 -6.694 -6.656 1.00 93.06 256 VAL A C 1
ATOM 2002 O O . VAL A 1 256 ? 1.314 -6.374 -5.696 1.00 93.06 256 VAL A O 1
ATOM 2005 N N . ALA A 1 257 ? 1.555 -7.423 -7.674 1.00 88.50 257 ALA A N 1
ATOM 2006 C CA . ALA A 1 257 ? 0.206 -7.974 -7.677 1.00 88.50 257 ALA A CA 1
ATOM 2007 C C . ALA A 1 257 ? -0.023 -8.900 -6.468 1.00 88.50 257 ALA A C 1
ATOM 2009 O O . ALA A 1 257 ? -1.021 -8.719 -5.772 1.00 88.50 257 ALA A O 1
ATOM 2010 N N . ASP A 1 258 ? 0.920 -9.804 -6.180 1.00 84.81 258 ASP A N 1
ATOM 2011 C CA . ASP A 1 258 ? 0.872 -10.728 -5.037 1.00 84.81 258 ASP A CA 1
ATOM 2012 C C . ASP A 1 258 ? 0.922 -9.987 -3.690 1.00 84.81 258 ASP A C 1
ATOM 2014 O O . ASP A 1 258 ? 0.106 -10.241 -2.806 1.00 84.81 258 ASP A O 1
ATOM 2018 N N . ILE A 1 259 ? 1.795 -8.978 -3.557 1.00 97.00 259 ILE A N 1
ATOM 2019 C CA . ILE A 1 259 ? 1.832 -8.114 -2.363 1.00 97.00 259 ILE A CA 1
ATOM 2020 C C . ILE A 1 259 ? 0.472 -7.439 -2.145 1.00 97.00 259 ILE A C 1
ATOM 2022 O O . ILE A 1 259 ? -0.067 -7.467 -1.039 1.00 97.00 259 ILE A O 1
ATOM 2026 N N . ALA A 1 260 ? -0.092 -6.825 -3.186 1.00 98.06 260 ALA A N 1
ATOM 2027 C CA . ALA A 1 260 ? -1.365 -6.122 -3.082 1.00 98.06 260 ALA A CA 1
ATOM 2028 C C . ALA A 1 260 ? -2.513 -7.073 -2.706 1.00 98.06 260 ALA A C 1
ATOM 2030 O O . ALA A 1 260 ? -3.323 -6.735 -1.845 1.00 98.06 260 ALA A O 1
ATOM 2031 N N . GLU A 1 261 ? -2.549 -8.269 -3.296 1.00 97.31 261 GLU A N 1
ATOM 2032 C CA . GLU A 1 261 ? -3.526 -9.311 -2.977 1.00 97.31 261 GLU A CA 1
ATOM 2033 C C . GLU A 1 261 ? -3.384 -9.804 -1.533 1.00 97.31 261 GLU A C 1
ATOM 2035 O O . GLU A 1 261 ? -4.366 -9.848 -0.790 1.00 97.31 261 GLU A O 1
ATOM 2040 N N . GLN A 1 262 ? -2.164 -10.123 -1.095 1.00 97.06 262 GLN A N 1
ATOM 2041 C CA . GLN A 1 262 ? -1.902 -10.573 0.270 1.00 97.06 262 GLN A CA 1
ATOM 2042 C C . GLN A 1 262 ? -2.366 -9.530 1.293 1.00 97.06 262 GLN A C 1
ATOM 2044 O O . GLN A 1 262 ? -2.996 -9.871 2.294 1.00 97.06 262 GLN A O 1
ATOM 2049 N N . HIS A 1 263 ? -2.064 -8.254 1.061 1.00 98.19 263 HIS A N 1
ATOM 2050 C CA . HIS A 1 263 ? -2.479 -7.178 1.954 1.00 98.19 263 HIS A CA 1
ATOM 2051 C C . HIS A 1 263 ? -4.000 -6.999 1.948 1.00 98.19 263 HIS A C 1
ATOM 2053 O O . HIS A 1 263 ? -4.607 -6.940 3.020 1.00 98.19 263 HIS A O 1
ATOM 2059 N N . LEU A 1 264 ? -4.617 -7.011 0.762 1.00 97.00 264 LEU A N 1
ATOM 2060 C CA . LEU A 1 264 ? -6.065 -6.936 0.597 1.00 97.00 264 LEU A CA 1
ATOM 2061 C C . LEU A 1 264 ? -6.787 -8.072 1.330 1.00 97.00 264 LEU A C 1
ATOM 2063 O O . LEU A 1 264 ? -7.805 -7.819 1.959 1.00 97.00 264 LEU A O 1
ATOM 2067 N N . ASN A 1 265 ? -6.242 -9.290 1.336 1.00 96.31 265 ASN A N 1
ATOM 2068 C CA . ASN A 1 265 ? -6.837 -10.437 2.032 1.00 96.31 265 ASN A CA 1
ATOM 2069 C C . ASN A 1 265 ? -6.822 -10.315 3.568 1.00 96.31 265 ASN A C 1
ATOM 2071 O O . ASN A 1 265 ? -7.617 -10.968 4.242 1.00 96.31 265 ASN A O 1
ATOM 2075 N N . ASN A 1 266 ? -5.966 -9.462 4.139 1.00 96.44 266 ASN A N 1
ATOM 2076 C CA . ASN A 1 266 ? -5.898 -9.253 5.589 1.00 96.44 266 ASN A CA 1
ATOM 2077 C C . ASN A 1 266 ? -6.913 -8.212 6.097 1.00 96.44 266 ASN A C 1
ATOM 2079 O O . ASN A 1 266 ? -7.348 -8.275 7.248 1.00 96.44 266 ASN A O 1
ATOM 2083 N N . ILE A 1 267 ? -7.295 -7.245 5.257 1.00 96.94 267 ILE A N 1
ATOM 2084 C CA . ILE A 1 267 ? -8.109 -6.087 5.660 1.00 96.94 267 ILE A CA 1
ATOM 2085 C C . ILE A 1 267 ? -9.571 -6.447 6.015 1.00 96.94 267 ILE A C 1
ATOM 2087 O O . ILE A 1 267 ? -10.059 -5.946 7.032 1.00 96.94 267 ILE A O 1
ATOM 2091 N N . PRO A 1 268 ? -10.292 -7.311 5.267 1.00 95.31 268 PRO A N 1
ATOM 2092 C CA . PRO A 1 268 ? -11.700 -7.609 5.532 1.00 95.31 268 PRO A CA 1
ATOM 2093 C C . PRO A 1 268 ? -11.977 -8.141 6.938 1.00 95.31 268 PRO A C 1
ATOM 2095 O O . PRO A 1 268 ? -12.988 -7.779 7.541 1.00 95.31 268 PRO A O 1
ATOM 2098 N N . LEU A 1 269 ? -11.074 -8.963 7.486 1.00 93.69 269 LEU A N 1
ATOM 2099 C CA . LEU A 1 269 ? -11.216 -9.492 8.845 1.00 93.69 269 LEU A CA 1
ATOM 2100 C C . LEU A 1 269 ? -11.148 -8.371 9.891 1.00 93.69 269 LEU A C 1
ATOM 2102 O O . LEU A 1 269 ? -11.957 -8.345 10.813 1.00 93.69 269 LEU A O 1
ATOM 2106 N N . LEU A 1 270 ? -10.241 -7.408 9.710 1.00 97.00 270 LEU A N 1
ATOM 2107 C CA . LEU A 1 270 ? -10.100 -6.251 10.599 1.00 97.00 270 LEU A CA 1
ATOM 2108 C C . LEU A 1 270 ? -11.304 -5.305 10.501 1.00 97.00 270 LEU A C 1
ATOM 2110 O O . LEU A 1 270 ? -11.809 -4.854 11.527 1.00 97.00 270 LEU A O 1
ATOM 2114 N N . LEU A 1 271 ? -11.797 -5.033 9.287 1.00 96.88 271 LEU A N 1
ATOM 2115 C CA . LEU A 1 271 ? -13.010 -4.230 9.077 1.00 96.88 271 LEU A CA 1
ATOM 2116 C C . LEU A 1 271 ? -14.229 -4.870 9.748 1.00 96.88 271 LEU A C 1
ATOM 2118 O O . LEU A 1 271 ? -14.984 -4.189 10.445 1.00 96.88 271 LEU A O 1
ATOM 2122 N N . THR A 1 272 ? -14.390 -6.182 9.567 1.00 95.50 272 THR A N 1
ATOM 2123 C CA . THR A 1 272 ? -15.477 -6.952 10.179 1.00 95.50 272 THR A CA 1
ATOM 2124 C C . THR A 1 272 ? -15.398 -6.857 11.695 1.00 95.50 272 THR A C 1
ATOM 2126 O O . THR A 1 272 ? -16.386 -6.493 12.330 1.00 95.50 272 THR A O 1
ATOM 2129 N N . GLU A 1 273 ? -14.219 -7.086 12.273 1.00 96.94 273 GLU A N 1
ATOM 2130 C CA . GLU A 1 273 ? -14.041 -7.041 13.721 1.00 96.94 273 GLU A CA 1
ATOM 2131 C C . GLU A 1 273 ? -14.331 -5.651 14.294 1.00 96.94 273 GLU A C 1
ATOM 2133 O O . GLU A 1 273 ? -15.110 -5.536 15.238 1.00 96.94 273 GLU A O 1
ATOM 2138 N N . ILE A 1 274 ? -13.819 -4.580 13.673 1.00 97.50 274 ILE A N 1
ATOM 2139 C CA . ILE A 1 274 ? -14.129 -3.205 14.094 1.00 97.50 274 ILE A CA 1
ATOM 2140 C C . ILE A 1 274 ? -15.641 -2.948 14.046 1.00 97.50 274 ILE A C 1
ATOM 2142 O O . ILE A 1 274 ? -16.205 -2.406 14.998 1.00 97.50 274 ILE A O 1
ATOM 2146 N N . SER A 1 275 ? -16.312 -3.350 12.962 1.00 96.50 275 SER A N 1
ATOM 2147 C CA . SER A 1 275 ? -17.762 -3.167 12.828 1.00 96.50 275 SER A CA 1
ATOM 2148 C C . SER A 1 275 ? -18.555 -3.948 13.884 1.00 96.50 275 SER A C 1
ATOM 2150 O O . SER A 1 275 ? -19.594 -3.473 14.339 1.00 96.50 275 SER A O 1
ATOM 2152 N N . ARG A 1 276 ? -18.049 -5.116 14.305 1.00 96.81 276 ARG A N 1
ATOM 2153 C CA . ARG A 1 276 ? -18.657 -5.980 15.322 1.00 96.81 276 ARG A CA 1
ATOM 2154 C C . ARG A 1 276 ? -18.562 -5.363 16.715 1.00 96.81 276 ARG A C 1
ATOM 2156 O O . ARG A 1 276 ? -19.545 -5.385 17.447 1.00 96.81 276 ARG A O 1
ATOM 2163 N N . ILE A 1 277 ? -17.408 -4.800 17.077 1.00 97.06 277 ILE A N 1
ATOM 2164 C CA . ILE A 1 277 ? -17.174 -4.245 18.424 1.00 97.06 277 ILE A CA 1
ATOM 2165 C C . ILE A 1 277 ? -17.670 -2.801 18.592 1.00 97.06 277 ILE A C 1
ATOM 2167 O O . ILE A 1 277 ? -17.794 -2.310 19.719 1.00 97.06 277 ILE A O 1
ATOM 2171 N N . MET A 1 278 ? -17.951 -2.100 17.488 1.00 96.88 278 MET A N 1
ATOM 2172 C CA . MET A 1 278 ? -18.367 -0.695 17.503 1.00 96.88 278 MET A CA 1
ATOM 2173 C C . MET A 1 278 ? -19.623 -0.439 18.360 1.00 96.88 278 MET A C 1
ATOM 2175 O O . MET A 1 278 ? -19.568 0.471 19.192 1.00 96.88 278 MET A O 1
ATOM 2179 N N . PRO A 1 279 ? -20.729 -1.210 18.245 1.00 96.38 279 PRO A N 1
ATOM 2180 C CA . PRO A 1 279 ? -21.932 -0.955 19.039 1.00 96.38 279 PRO A CA 1
ATOM 2181 C C . PRO A 1 279 ? -21.694 -1.062 20.546 1.00 96.38 279 PRO A C 1
ATOM 2183 O O . PRO A 1 279 ? -22.101 -0.176 21.294 1.00 96.38 279 PRO A O 1
ATOM 2186 N N . ALA A 1 280 ? -20.987 -2.107 20.985 1.00 95.31 280 ALA A N 1
ATOM 2187 C CA . ALA A 1 280 ? -20.647 -2.301 22.392 1.00 95.31 280 ALA A CA 1
ATOM 2188 C C . ALA A 1 280 ? -19.770 -1.154 22.918 1.00 95.31 280 ALA A C 1
ATOM 2190 O O . ALA A 1 280 ? -20.038 -0.616 23.990 1.00 95.31 280 ALA A O 1
ATOM 2191 N N . THR A 1 281 ? -18.778 -0.730 22.127 1.00 95.56 281 THR A N 1
ATOM 2192 C CA . THR A 1 281 ? -17.869 0.367 22.491 1.00 95.56 281 THR A CA 1
ATOM 2193 C C . THR A 1 281 ? -18.628 1.684 22.677 1.00 95.56 281 THR A C 1
ATOM 2195 O O . THR A 1 281 ? -18.483 2.334 23.709 1.00 95.56 281 THR A O 1
ATOM 2198 N N . VAL A 1 282 ? -19.482 2.063 21.719 1.00 95.50 282 VAL A N 1
ATOM 2199 C CA . VAL A 1 282 ? -20.278 3.303 21.792 1.00 95.50 282 VAL A CA 1
ATOM 2200 C C . VAL A 1 282 ? -21.254 3.271 22.968 1.00 95.50 282 VAL A C 1
ATOM 2202 O O . VAL A 1 282 ? -21.366 4.252 23.702 1.00 95.50 282 VAL A O 1
ATOM 2205 N N . THR A 1 283 ? -21.959 2.156 23.167 1.00 94.94 283 THR A N 1
ATOM 2206 C CA . THR A 1 283 ? -22.910 2.014 24.274 1.00 94.94 283 THR A CA 1
ATOM 2207 C C . THR A 1 283 ? -22.202 2.096 25.626 1.00 94.94 283 THR A C 1
ATOM 2209 O O . THR A 1 283 ? -22.679 2.792 26.520 1.00 94.94 283 THR A O 1
ATOM 2212 N N . GLN A 1 284 ? -21.043 1.451 25.777 1.00 93.31 284 GLN A N 1
ATOM 2213 C CA . GLN A 1 284 ? -20.263 1.539 27.009 1.00 93.31 284 GLN A CA 1
ATOM 2214 C C . GLN A 1 284 ? -19.785 2.974 27.277 1.00 93.31 284 GLN A C 1
ATOM 2216 O O . GLN A 1 284 ? -19.958 3.462 28.391 1.00 93.31 284 GLN A O 1
ATOM 2221 N N . GLU A 1 285 ? -19.262 3.681 26.272 1.00 93.50 285 GLU A N 1
ATOM 2222 C CA . GLU A 1 285 ? -18.855 5.085 26.425 1.00 93.50 285 GLU A CA 1
ATOM 2223 C C . GLU A 1 285 ? -20.022 5.981 26.855 1.00 93.50 285 GLU A C 1
ATOM 2225 O O . GLU A 1 285 ? -19.896 6.761 27.797 1.00 93.50 285 GLU A O 1
ATOM 2230 N N . LEU A 1 286 ? -21.186 5.850 26.211 1.00 94.19 286 LEU A N 1
ATOM 2231 C CA . LEU A 1 286 ? -22.372 6.639 26.554 1.00 94.19 286 LEU A CA 1
ATOM 2232 C C . LEU A 1 286 ? -22.898 6.328 27.961 1.00 94.19 286 LEU A C 1
ATOM 2234 O O . LEU A 1 286 ? -23.399 7.232 28.636 1.00 94.19 286 LEU A O 1
ATOM 2238 N N . PHE A 1 287 ? -22.804 5.072 28.400 1.00 93.12 287 PHE A N 1
ATOM 2239 C CA . PHE A 1 287 ? -23.173 4.662 29.752 1.00 93.12 287 PHE A CA 1
ATOM 2240 C C . PHE A 1 287 ? -22.214 5.256 30.792 1.00 93.12 287 PHE A C 1
ATOM 2242 O O . PHE A 1 287 ? -22.665 5.848 31.772 1.00 93.12 287 PHE A O 1
ATOM 2249 N N . GLU A 1 288 ? -20.900 5.179 30.553 1.00 91.31 288 GLU A N 1
ATOM 2250 C CA . GLU A 1 288 ? -19.878 5.791 31.414 1.00 91.31 288 GLU A CA 1
ATOM 2251 C C . GLU A 1 288 ? -20.022 7.324 31.494 1.00 91.31 288 GLU A C 1
ATOM 2253 O O . GLU A 1 288 ? -19.763 7.918 32.540 1.00 91.31 288 GLU A O 1
ATOM 2258 N N . GLU A 1 289 ? -20.488 7.971 30.420 1.00 91.50 289 GLU A N 1
ATOM 2259 C CA . GLU A 1 289 ? -20.814 9.404 30.385 1.00 91.50 289 GLU A CA 1
ATOM 2260 C C 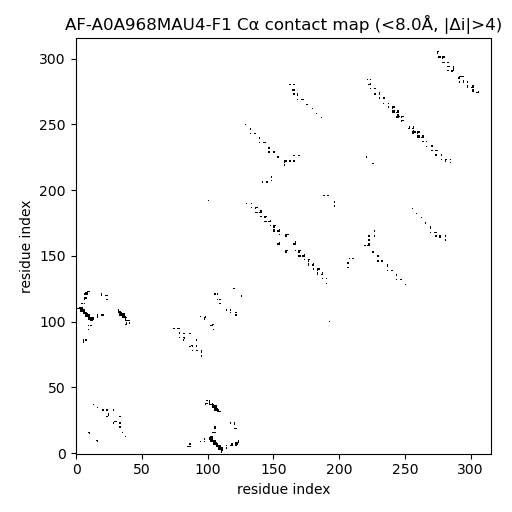. GLU A 1 289 ? -22.164 9.755 31.047 1.00 91.50 289 GLU A C 1
ATOM 2262 O O . GLU A 1 289 ? -22.531 10.931 31.106 1.00 91.50 289 GLU A O 1
ATOM 2267 N 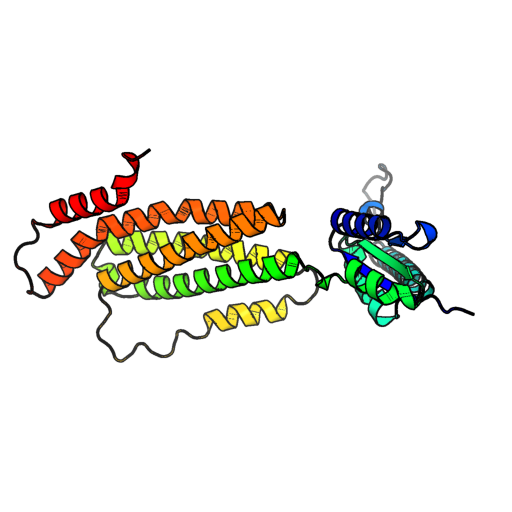N . GLY A 1 290 ? -22.932 8.765 31.519 1.00 93.06 290 GLY A N 1
ATOM 2268 C CA . GLY A 1 290 ? -24.261 8.964 32.107 1.00 93.06 290 GLY A CA 1
ATOM 2269 C C . GLY A 1 290 ? -25.316 9.452 31.108 1.00 93.06 290 GLY A C 1
ATOM 2270 O O . GLY A 1 290 ? -26.324 10.038 31.502 1.00 93.06 290 GLY A O 1
ATOM 2271 N N . ARG A 1 291 ? -25.083 9.254 29.805 1.00 93.69 291 ARG A N 1
ATOM 2272 C CA . ARG A 1 291 ? -25.969 9.715 28.721 1.00 93.69 291 ARG A CA 1
ATOM 2273 C C . ARG A 1 291 ? -27.051 8.706 28.366 1.00 93.69 291 ARG A C 1
ATOM 2275 O O . ARG A 1 291 ? -28.052 9.085 27.762 1.00 93.69 291 ARG A O 1
ATOM 2282 N N . ILE A 1 292 ? -26.848 7.446 28.738 1.00 93.06 292 ILE A N 1
ATOM 2283 C CA . ILE A 1 292 ? -27.828 6.366 28.634 1.00 93.06 292 ILE A CA 1
ATOM 2284 C C . ILE A 1 292 ? -27.803 5.531 29.917 1.00 93.06 292 ILE A C 1
ATOM 2286 O O . ILE A 1 292 ? -26.784 5.473 30.601 1.00 93.06 292 ILE A O 1
ATOM 2290 N N . ALA A 1 293 ? -28.921 4.877 30.227 1.00 88.88 293 ALA A N 1
ATOM 2291 C CA . ALA A 1 293 ? -29.039 3.964 31.369 1.00 88.88 293 ALA A CA 1
ATOM 2292 C C . ALA A 1 293 ? -29.147 2.487 30.953 1.00 88.88 293 ALA A C 1
ATOM 2294 O O . ALA A 1 293 ? -28.961 1.606 31.787 1.00 88.88 293 ALA A O 1
ATOM 2295 N N . ASP A 1 294 ? -29.459 2.223 29.683 1.00 88.19 294 ASP A N 1
ATOM 2296 C CA . ASP A 1 294 ? -29.742 0.890 29.161 1.00 88.19 294 ASP A CA 1
ATOM 2297 C C . ASP A 1 294 ? -28.688 0.480 28.130 1.00 88.19 294 ASP A C 1
ATOM 2299 O O . ASP A 1 294 ? -28.515 1.137 27.102 1.00 88.19 294 ASP A O 1
ATOM 2303 N N . THR A 1 295 ? -27.984 -0.612 28.420 1.00 89.62 295 THR A N 1
ATOM 2304 C CA . THR A 1 295 ? -26.979 -1.218 27.541 1.00 89.62 295 THR A CA 1
ATOM 2305 C C . THR A 1 295 ? -27.453 -2.534 26.918 1.00 89.62 295 THR A C 1
ATOM 2307 O O . THR A 1 295 ? -26.708 -3.150 26.161 1.00 89.62 295 THR A O 1
ATOM 2310 N N . SER A 1 296 ? -28.695 -2.961 27.178 1.00 90.56 296 SER A N 1
ATOM 2311 C CA . SER A 1 296 ? -29.250 -4.222 26.662 1.00 90.56 296 SER A CA 1
ATOM 2312 C C . SER A 1 296 ? -29.445 -4.232 25.140 1.00 90.56 296 SER A C 1
ATOM 2314 O O . SER A 1 296 ? -29.508 -5.294 24.531 1.00 90.56 296 SER A O 1
ATOM 2316 N N . VAL A 1 297 ? -29.447 -3.056 24.506 1.00 90.69 297 VAL A N 1
ATOM 2317 C CA . VAL A 1 297 ? -29.610 -2.875 23.052 1.00 90.69 297 VAL A CA 1
ATOM 2318 C C . VAL A 1 297 ? -28.382 -3.272 22.217 1.00 90.69 297 VAL A C 1
ATOM 2320 O O . VAL A 1 297 ? -28.418 -3.174 20.989 1.00 90.69 297 VAL A O 1
ATOM 2323 N N . VAL A 1 298 ? -27.270 -3.667 22.850 1.00 92.06 298 VAL A N 1
ATOM 2324 C CA . VAL A 1 298 ? -26.008 -3.966 22.147 1.00 92.06 298 VAL A CA 1
ATOM 2325 C C . VAL A 1 298 ? -26.169 -5.130 21.175 1.00 92.06 298 VAL A C 1
ATOM 2327 O O . VAL A 1 298 ? -25.810 -4.972 20.010 1.00 92.06 298 VAL A O 1
ATOM 2330 N N . ASP A 1 299 ? -26.739 -6.254 21.611 1.00 91.44 299 ASP A N 1
ATOM 2331 C CA . ASP A 1 299 ? -26.860 -7.455 20.773 1.00 91.44 299 ASP A CA 1
ATOM 2332 C C . ASP A 1 299 ? -27.745 -7.199 19.548 1.00 91.44 299 ASP A C 1
ATOM 2334 O O . ASP A 1 299 ? -27.386 -7.557 18.424 1.00 91.44 299 ASP A O 1
ATOM 2338 N N . ASP A 1 300 ? -28.863 -6.495 19.735 1.00 92.44 300 ASP A N 1
ATOM 2339 C CA . ASP A 1 300 ? -29.754 -6.095 18.644 1.00 92.44 300 ASP A CA 1
ATOM 2340 C C . ASP A 1 300 ? -29.050 -5.162 17.649 1.00 92.44 300 ASP A C 1
ATOM 2342 O O . ASP A 1 300 ? -29.208 -5.303 16.430 1.00 92.44 300 ASP A O 1
ATOM 2346 N N . SER A 1 301 ? -28.229 -4.232 18.148 1.00 92.31 301 SER A N 1
ATOM 2347 C CA . SER A 1 301 ? -27.443 -3.312 17.322 1.00 92.31 301 SER A CA 1
ATOM 2348 C C . SER A 1 301 ? -26.350 -4.038 16.528 1.00 92.31 301 SER A C 1
ATOM 2350 O O . SER A 1 301 ? -26.205 -3.812 15.321 1.00 92.31 301 SER A O 1
ATOM 2352 N N . VAL A 1 302 ? -25.625 -4.971 17.156 1.00 92.81 302 VAL A N 1
ATOM 2353 C CA . VAL A 1 302 ? -24.644 -5.830 16.474 1.00 92.81 302 VAL A CA 1
ATOM 2354 C C . VAL A 1 302 ? -25.339 -6.650 15.390 1.00 92.81 302 VAL A C 1
ATOM 2356 O O . VAL A 1 302 ? -24.950 -6.573 14.229 1.00 92.81 302 VAL A O 1
ATOM 2359 N N . ASN A 1 303 ? -26.419 -7.361 15.713 1.00 91.00 303 ASN A N 1
ATOM 2360 C CA . ASN A 1 303 ? -27.146 -8.176 14.738 1.00 91.00 303 ASN A CA 1
ATOM 2361 C C . ASN A 1 303 ? -27.655 -7.342 13.555 1.00 91.00 303 ASN A C 1
ATOM 2363 O O . ASN A 1 303 ? -27.475 -7.722 12.398 1.00 91.00 303 ASN A O 1
ATOM 2367 N N . THR A 1 304 ? -28.248 -6.178 13.824 1.00 92.69 304 THR A N 1
ATOM 2368 C CA . THR A 1 304 ? -28.776 -5.287 12.781 1.00 92.69 304 THR A CA 1
ATOM 2369 C C . THR A 1 304 ? -27.670 -4.794 11.847 1.00 92.69 304 THR A C 1
ATOM 2371 O O . THR A 1 304 ? -27.815 -4.857 10.625 1.00 92.69 304 THR A O 1
ATOM 2374 N N . THR A 1 305 ? -26.549 -4.330 12.405 1.00 90.88 305 THR A N 1
ATOM 2375 C CA . THR A 1 305 ? -25.421 -3.800 11.623 1.00 90.88 305 THR A CA 1
ATOM 2376 C C . THR A 1 305 ? -24.706 -4.891 10.832 1.00 90.88 305 THR A C 1
ATOM 2378 O O . THR A 1 305 ? -24.455 -4.711 9.640 1.00 90.88 305 THR A O 1
ATOM 2381 N N . GLN A 1 306 ? -24.450 -6.050 11.442 1.00 92.12 306 GLN A N 1
ATOM 2382 C CA . GLN A 1 306 ? -23.816 -7.176 10.758 1.00 92.12 306 GLN A CA 1
ATOM 2383 C C . GLN A 1 306 ? -24.702 -7.721 9.633 1.00 92.12 306 GLN A C 1
ATOM 2385 O O . GLN A 1 306 ? -24.199 -7.963 8.536 1.00 92.12 306 GLN A O 1
ATOM 2390 N N . ASN A 1 307 ? -26.018 -7.826 9.837 1.00 90.88 307 ASN A N 1
ATOM 2391 C CA . ASN A 1 307 ? -26.946 -8.224 8.775 1.00 90.88 307 ASN A CA 1
ATOM 2392 C C . ASN A 1 307 ? -26.962 -7.218 7.616 1.00 90.88 307 ASN A C 1
ATOM 2394 O O . ASN A 1 307 ? -27.000 -7.623 6.455 1.00 90.88 307 ASN A O 1
ATOM 2398 N N . ALA A 1 308 ? -26.902 -5.915 7.905 1.00 88.88 308 ALA A N 1
ATOM 2399 C CA . ALA A 1 308 ? -26.847 -4.885 6.870 1.00 88.88 308 ALA A CA 1
ATOM 2400 C C . ALA A 1 308 ? -25.566 -4.979 6.022 1.00 88.88 308 ALA A C 1
ATOM 2402 O O . ALA A 1 308 ? -25.646 -4.873 4.800 1.00 88.88 308 ALA A O 1
ATOM 2403 N N . LEU A 1 309 ? -24.413 -5.231 6.650 1.00 84.06 309 LEU A N 1
ATOM 2404 C CA . LEU A 1 309 ? -23.120 -5.360 5.966 1.00 84.06 309 LEU A CA 1
ATOM 2405 C C . LEU A 1 309 ? -22.990 -6.661 5.153 1.00 84.06 309 LEU A C 1
ATOM 2407 O O . LEU A 1 309 ? -22.330 -6.672 4.120 1.00 84.06 309 LEU A O 1
ATOM 2411 N N . HIS A 1 310 ? -23.643 -7.746 5.579 1.00 81.88 310 HIS A N 1
ATOM 2412 C CA . HIS A 1 310 ? -23.568 -9.056 4.914 1.00 81.88 310 HIS A CA 1
ATOM 2413 C C . HIS A 1 310 ? -24.715 -9.333 3.926 1.00 81.88 310 HIS A C 1
ATOM 2415 O O . HIS A 1 310 ? -24.737 -10.387 3.282 1.00 81.88 310 HIS A O 1
ATOM 2421 N N . ASN A 1 311 ? -25.665 -8.404 3.776 1.00 73.06 311 ASN A N 1
ATOM 2422 C CA . ASN A 1 311 ? -26.913 -8.615 3.031 1.00 73.06 311 ASN A CA 1
ATOM 2423 C C . ASN A 1 311 ? -26.734 -8.843 1.512 1.00 73.06 311 ASN A C 1
ATOM 2425 O O . ASN A 1 311 ? -27.694 -9.177 0.816 1.00 73.06 311 ASN A O 1
ATOM 2429 N N . GLU A 1 312 ? -25.517 -8.715 0.978 1.00 55.00 312 GLU A N 1
ATOM 2430 C CA . GLU A 1 312 ? -25.223 -8.959 -0.440 1.00 55.00 312 GLU A CA 1
ATOM 2431 C C . GLU A 1 312 ? -25.187 -10.445 -0.833 1.00 55.00 312 GLU A C 1
ATOM 2433 O O . GLU A 1 312 ? -25.345 -10.762 -2.011 1.00 55.00 312 GLU A O 1
ATOM 2438 N N . ARG A 1 313 ? -25.092 -11.383 0.122 1.00 50.66 313 ARG A N 1
ATOM 2439 C CA . ARG A 1 313 ? -25.079 -12.832 -0.180 1.00 50.66 313 ARG A CA 1
ATOM 2440 C C . ARG A 1 313 ? -26.405 -13.401 -0.707 1.00 50.66 313 ARG A C 1
ATOM 2442 O O . ARG A 1 313 ? -26.435 -14.561 -1.095 1.00 50.66 313 ARG A O 1
ATOM 2449 N N . SER A 1 314 ? -27.480 -12.612 -0.733 1.00 46.66 314 SER A N 1
ATOM 2450 C CA . SER A 1 314 ? -28.820 -13.065 -1.154 1.00 46.66 314 SER A CA 1
ATOM 2451 C C . SER A 1 314 ? -29.279 -12.490 -2.501 1.00 46.66 314 SER A C 1
ATOM 2453 O O . SER A 1 314 ? -30.450 -12.632 -2.851 1.00 46.66 314 SER A O 1
ATOM 2455 N N . ARG A 1 315 ? -28.409 -11.772 -3.230 1.00 49.38 315 ARG A N 1
ATOM 2456 C CA . ARG A 1 315 ? -28.784 -11.026 -4.451 1.00 49.38 315 ARG A CA 1
ATOM 2457 C C . ARG A 1 315 ? -28.133 -11.514 -5.751 1.00 49.38 315 ARG A C 1
ATOM 2459 O O . ARG A 1 315 ? -28.395 -10.911 -6.790 1.00 49.38 315 ARG A O 1
ATOM 2466 N N . PHE A 1 316 ? -27.370 -12.603 -5.714 1.00 40.47 316 PHE A N 1
ATOM 2467 C CA . PHE A 1 316 ? -26.800 -13.286 -6.882 1.00 40.47 316 PHE A CA 1
ATOM 2468 C C . PHE A 1 316 ? -26.880 -14.801 -6.689 1.00 40.47 316 PHE A C 1
ATOM 2470 O O . PHE A 1 316 ? -26.889 -15.510 -7.718 1.00 40.47 316 PHE A O 1
#

Nearest PDB structures (foldseek):
  3e2c-assembly1_B  TM=7.073E-01  e=1.612E-02  Escherichia coli K-12
  1nf6-assembly2_F  TM=7.528E-01  e=2.605E-02  Desulfovibrio desulfuricans
  1bcf-assembly1_A  TM=5.219E-01  e=1.047E-02  Escherichia coli
  8d9o-assembly1_A  TM=1.886E-01  e=4.634E-01  synthetic construct
  6z0c-assembly1_A  TM=2.035E-01  e=7.137E-01  Escherichia coli

Radius of gyration: 29.12 Å; Cα contacts (8 Å, |Δi|>4): 281; chains: 1; bounding box: 81×52×78 Å

Mean predicted aligned error: 15.02 Å

Solvent-accessible surface area (backbone atoms only — not comparable to full-atom values): 18099 Å² total; per-residue (Å²): 131,88,71,63,41,63,40,67,23,76,25,78,33,61,68,54,35,51,52,41,53,50,54,38,45,77,68,71,49,52,72,94,31,53,44,78,50,70,56,78,74,80,76,75,68,80,81,71,77,91,82,75,85,91,82,84,85,81,87,72,85,81,82,64,58,70,61,51,53,53,51,49,50,53,47,53,52,52,34,51,50,37,36,76,63,61,39,55,67,76,53,20,54,56,48,50,59,41,23,74,74,50,15,19,36,40,39,34,56,25,49,71,90,46,36,61,61,50,39,61,61,38,37,53,78,73,66,41,66,63,57,56,50,50,48,52,50,48,52,50,38,50,54,40,46,56,51,36,59,50,43,55,54,47,70,71,34,71,73,33,66,72,39,63,71,59,39,53,51,50,50,53,48,42,58,50,33,53,52,50,35,54,51,42,53,50,52,59,48,68,78,50,83,68,92,64,66,68,62,50,55,50,56,53,50,53,64,74,64,68,80,88,78,81,88,85,87,70,80,82,78,52,60,51,56,52,49,50,53,49,45,51,52,48,53,52,48,42,55,50,27,51,53,45,21,56,51,20,53,77,69,68,36,60,70,56,20,50,53,24,47,57,54,42,69,56,45,60,61,52,47,50,49,49,63,56,48,41,46,52,45,45,47,50,53,35,40,78,70,68,75,45,91,77,68,81,61,34,63,61,47,34,53,53,53,52,49,64,75,55,56,67,82,80,76,123

pLDDT: mean 79.97, std 19.0, range [33.72, 98.38]

Foldseek 3Di:
DQQWDKDKAKALAPVLVVVLVVVCVVVVQDPVFKDKDADPLVPPPDPDPPDDDDDDDDDDPPPPVVVVVVVVVVLVVQLVVCVVSVNPSVVSNVNSLSRNSGMMMMMGGHGPVCVVVSCCSRVCVVDVLLVVLLVLLVVLLLLLLVLLVLLVVLLVDPQQVVQPLLNVLSVVSNVLSVVLNVLSVVVNVVSDDDDPPVVVCVVVVVSVPPDPPDDDDDDPDASLVSLVVSLVSLVVSLVSLVVSLVSCVVSVVVVSNVSSVVSNVVSVVSNLSSQQCNLVSVLVVCVVVVNDDDPPCSVVSSVVSNCVVPVVVVPD

Sequence (316 aa):
MNTTKTIYGIFSTVQQAAHVVARLRENNFEERQIETITIDTARTTYTGKPGANYHDKLPERTGSYADMDLQREQDDQTRALLVARGIPDKDARNALNRLREGASLVAVYAEPERARLASEIVDPLAEDTSSTMRTYVSDMLALEHHTLDAVERQLETATTQRYLEAYTTIRQLHITLQQHVGTLQRQMKAYRSGEAVAGFKQAIGGLSGAAAGLYDKLRPDSVSRMLRDNYTALSLAAISYTMLHATALAKKDFVVADIAEQHLNNIPLLLTEISRIMPATVTQELFEEGRIADTSVVDDSVNTTQNALHNERSRF

Secondary structure (DSSP, 8-state):
---PEEEEEEESSHHHHHHHHHHHHHTT--GGGEEEEE--GGGG-----S-----SS---STTSSHHHHHHHHHHHHHHHHHHHTT--HHHHHHHHHHHHTT-EEEEEEE-HHHHHHHHHHH-GGG--HHHHHHHHHHHHHHHHHHHHHHHHHHHH-HHHHTSHHHHHHHHHHHHHHHHHHHHHHHHHHHT--SSTHHHHHHHHHHHTTSSSSS-SSS-PPPHHHHHHHHHHHHHHHHHHHHHHHHHHHHTT-HHHHHHHHHHHHHHHHHHHHHHHHHHHHHHHHHHHTTS-S--TTHHHHHHHHHHHHHGGGG--